Protein AF-0000000080306877 (afdb_homodimer)

Structure (mmCIF, N/CA/C/O backbone):
data_AF-0000000080306877-model_v1
#
loop_
_entity.id
_entity.type
_entity.pdbx_description
1 polymer 'Acyl-CoA thioester hydrolase'
#
loop_
_atom_site.group_PDB
_atom_site.id
_atom_site.type_symbol
_atom_site.label_atom_id
_atom_site.label_alt_id
_atom_site.label_comp_id
_atom_site.label_asym_id
_atom_site.label_entity_id
_atom_site.label_seq_id
_atom_site.pdbx_PDB_ins_code
_atom_site.Cartn_x
_atom_site.Cartn_y
_atom_site.Cartn_z
_atom_site.occupancy
_atom_site.B_iso_or_equiv
_atom_site.auth_seq_id
_atom_site.auth_comp_id
_atom_site.auth_asym_id
_atom_site.auth_atom_id
_atom_site.pdbx_PDB_model_num
ATOM 1 N N . MET A 1 1 ? -14 -35.469 -11.234 1 34.91 1 MET A N 1
ATOM 2 C CA . MET A 1 1 ? -13.531 -34.812 -10.031 1 34.91 1 MET A CA 1
ATOM 3 C C . MET A 1 1 ? -12.086 -34.344 -10.188 1 34.91 1 MET A C 1
ATOM 5 O O . MET A 1 1 ? -11.156 -35.156 -10.148 1 34.91 1 MET A O 1
ATOM 9 N N . SER A 1 2 ? -11.695 -33.562 -11.141 1 42.41 2 SER A N 1
ATOM 10 C CA . SER A 1 2 ? -10.344 -33.281 -11.602 1 42.41 2 SER A CA 1
ATOM 11 C C . SER A 1 2 ? -9.398 -33.031 -10.43 1 42.41 2 SER A C 1
ATOM 13 O O . SER A 1 2 ? -9.609 -32.125 -9.641 1 42.41 2 SER A O 1
ATOM 15 N N . HIS A 1 3 ? -8.891 -33.969 -9.719 1 45.28 3 HIS A N 1
ATOM 16 C CA . HIS A 1 3 ? -7.984 -34.125 -8.586 1 45.28 3 HIS A CA 1
ATOM 17 C C . HIS A 1 3 ? -6.852 -33.094 -8.656 1 45.28 3 HIS A C 1
ATOM 19 O O . HIS A 1 3 ? -5.848 -33.312 -9.336 1 45.28 3 HIS A O 1
ATOM 25 N N . GLU A 1 4 ? -7.18 -31.828 -8.867 1 55.12 4 GLU A N 1
ATOM 26 C CA . GLU A 1 4 ? -6.113 -30.891 -9.219 1 55.12 4 GLU A CA 1
ATOM 27 C C . GLU A 1 4 ? -4.93 -31.031 -8.266 1 55.12 4 GLU A C 1
ATOM 29 O O . GLU A 1 4 ? -5.043 -30.734 -7.078 1 55.12 4 GLU A O 1
ATOM 34 N N . GLY A 1 5 ? -4.27 -32.125 -8.359 1 67.62 5 GLY A N 1
ATOM 35 C CA . GLY A 1 5 ? -3.041 -32.406 -7.633 1 67.62 5 GLY A CA 1
ATOM 36 C C . GLY A 1 5 ? -2.201 -31.156 -7.391 1 67.62 5 GLY A C 1
ATOM 37 O O . GLY A 1 5 ? -2.527 -30.062 -7.883 1 67.62 5 GLY A O 1
ATOM 38 N N . THR A 1 6 ? -1.315 -31.25 -6.312 1 77.38 6 THR A N 1
ATOM 39 C CA . THR A 1 6 ? -0.384 -30.156 -6.02 1 77.38 6 THR A CA 1
ATOM 40 C C . THR A 1 6 ? 0.489 -29.859 -7.234 1 77.38 6 THR A C 1
ATOM 42 O O . THR A 1 6 ? 1.105 -30.766 -7.805 1 77.38 6 THR A O 1
ATOM 45 N N . PRO A 1 7 ? 0.335 -28.766 -7.785 1 88.44 7 PRO A N 1
ATOM 46 C CA . PRO A 1 7 ? 1.189 -28.406 -8.922 1 88.44 7 PRO A CA 1
ATOM 47 C C . PRO A 1 7 ? 2.674 -28.594 -8.625 1 88.44 7 PRO A C 1
ATOM 49 O O . PRO A 1 7 ? 3.086 -28.578 -7.461 1 88.44 7 PRO A O 1
ATOM 52 N N . PRO A 1 8 ? 3.48 -28.922 -9.594 1 93.75 8 PRO A N 1
ATOM 53 C CA . PRO A 1 8 ? 4.914 -29.141 -9.383 1 93.75 8 PRO A CA 1
ATOM 54 C C . PRO A 1 8 ? 5.621 -27.922 -8.812 1 93.75 8 PRO A C 1
ATOM 56 O O . PRO A 1 8 ? 5.223 -26.781 -9.094 1 93.75 8 PRO A O 1
ATOM 59 N N . PRO A 1 9 ? 6.684 -28.156 -8.07 1 96.81 9 PRO A N 1
ATOM 60 C CA . PRO A 1 9 ? 7.41 -27.047 -7.461 1 96.81 9 PRO A CA 1
ATOM 61 C C . PRO A 1 9 ? 8.023 -26.094 -8.492 1 96.81 9 PRO A C 1
ATOM 63 O O . PRO A 1 9 ? 8.352 -26.516 -9.609 1 96.81 9 PRO A O 1
ATOM 66 N N . ARG A 1 10 ? 8.117 -24.859 -8.164 1 97.06 10 ARG A N 1
ATOM 67 C CA . ARG A 1 10 ? 8.703 -23.844 -9.023 1 97.06 10 ARG A CA 1
ATOM 68 C C . ARG A 1 10 ? 9.711 -23 -8.258 1 97.06 10 ARG A C 1
ATOM 70 O O . ARG A 1 10 ? 9.492 -22.672 -7.09 1 97.06 10 ARG A O 1
ATOM 77 N N . SER A 1 11 ? 10.734 -22.594 -8.992 1 97 11 SER A N 1
ATOM 78 C CA . SER A 1 11 ? 11.781 -21.797 -8.352 1 97 11 SER A CA 1
ATOM 79 C C . SER A 1 11 ? 11.406 -20.312 -8.312 1 97 11 SER A C 1
ATOM 81 O O . SER A 1 11 ? 10.609 -19.859 -9.133 1 97 11 SER A O 1
ATOM 83 N N . PRO A 1 12 ? 12.039 -19.562 -7.367 1 97.25 12 PRO A N 1
ATOM 84 C CA . PRO A 1 12 ? 11.82 -18.125 -7.355 1 97.25 12 PRO A CA 1
ATOM 85 C C . PRO A 1 12 ? 12.203 -17.453 -8.68 1 97.25 12 PRO A C 1
ATOM 87 O O . PRO A 1 12 ? 11.562 -16.484 -9.094 1 97.25 12 PRO A O 1
ATOM 90 N N . ARG A 1 13 ? 13.125 -17.984 -9.359 1 96.94 13 ARG A N 1
ATOM 91 C CA . ARG A 1 13 ? 13.594 -17.422 -10.625 1 96.94 13 ARG A CA 1
ATOM 92 C C . ARG A 1 13 ? 12.484 -17.438 -11.672 1 96.94 13 ARG A C 1
ATOM 94 O O . ARG A 1 13 ? 12.383 -16.531 -12.492 1 96.94 13 ARG A O 1
ATOM 101 N N . ALA A 1 14 ? 11.672 -18.422 -11.57 1 96.69 14 ALA A N 1
ATOM 102 C CA . ALA A 1 14 ? 10.609 -18.578 -12.562 1 96.69 14 ALA A CA 1
ATOM 103 C C . ALA A 1 14 ? 9.57 -17.469 -12.438 1 96.69 14 ALA A C 1
ATOM 105 O O . ALA A 1 14 ? 8.852 -17.188 -13.398 1 96.69 14 ALA A O 1
ATOM 106 N N . SER A 1 15 ? 9.469 -16.859 -11.305 1 98.38 15 SER A N 1
ATOM 107 C CA . SER A 1 15 ? 8.453 -15.828 -11.086 1 98.38 15 SER A CA 1
ATOM 108 C C . SER A 1 15 ? 9.031 -14.43 -11.258 1 98.38 15 SER A C 1
ATOM 110 O O . SER A 1 15 ? 8.289 -13.445 -11.289 1 98.38 15 SER A O 1
ATOM 112 N N . TYR A 1 16 ? 10.312 -14.359 -11.406 1 98.56 16 TYR A N 1
ATOM 113 C CA . TYR A 1 16 ? 10.953 -13.047 -11.445 1 98.56 16 TYR A CA 1
ATOM 114 C C . TYR A 1 16 ? 10.32 -12.164 -12.508 1 98.56 16 TYR A C 1
ATOM 116 O O . TYR A 1 16 ? 10.102 -12.602 -13.641 1 98.56 16 TYR A O 1
ATOM 124 N N . THR A 1 17 ? 9.992 -10.93 -12.141 1 98.75 17 THR A N 1
ATOM 125 C CA . THR A 1 17 ? 9.336 -9.953 -13 1 98.75 17 THR A CA 1
ATOM 126 C C . THR A 1 17 ? 9.969 -8.578 -12.836 1 98.75 17 THR A C 1
ATOM 128 O O . THR A 1 17 ? 10.211 -8.125 -11.719 1 98.75 17 THR A O 1
ATOM 131 N N . GLU A 1 18 ? 10.203 -7.895 -13.93 1 98.62 18 GLU A N 1
ATOM 132 C CA . GLU A 1 18 ? 10.727 -6.531 -13.906 1 98.62 18 GLU A CA 1
ATOM 133 C C . GLU A 1 18 ? 9.875 -5.598 -14.758 1 98.62 18 GLU A C 1
ATOM 135 O O . GLU A 1 18 ? 9.461 -5.957 -15.859 1 98.62 18 GLU A O 1
ATOM 140 N N . MET A 1 19 ? 9.539 -4.48 -14.234 1 98.38 19 MET A N 1
ATOM 141 C CA . MET A 1 19 ? 8.805 -3.412 -14.914 1 98.38 19 MET A CA 1
ATOM 142 C C . MET A 1 19 ? 9.555 -2.088 -14.797 1 98.38 19 MET A C 1
ATOM 144 O O . MET A 1 19 ? 10.242 -1.843 -13.812 1 98.38 19 MET A O 1
ATOM 148 N N . THR A 1 20 ? 9.43 -1.309 -15.867 1 98 20 THR A N 1
ATOM 149 C CA . THR A 1 20 ? 10.031 0.021 -15.844 1 98 20 THR A CA 1
ATOM 150 C C . THR A 1 20 ? 8.977 1.093 -16.109 1 98 20 THR A C 1
ATOM 152 O O . THR A 1 20 ? 8.117 0.921 -16.969 1 98 20 THR A O 1
ATOM 155 N N . GLU A 1 21 ? 9.062 2.162 -15.352 1 98.12 21 GLU A N 1
ATOM 156 C CA . GLU A 1 21 ? 8.156 3.299 -15.508 1 98.12 21 GLU A CA 1
ATOM 157 C C . GLU A 1 21 ? 8.93 4.613 -15.586 1 98.12 21 GLU A C 1
ATOM 159 O O . GLU A 1 21 ? 10.023 4.73 -15.023 1 98.12 21 GLU A O 1
ATOM 164 N N . LEU A 1 22 ? 8.367 5.523 -16.312 1 97.75 22 LEU A N 1
ATOM 165 C CA . LEU A 1 22 ? 8.82 6.91 -16.281 1 97.75 22 LEU A CA 1
ATOM 166 C C . LEU A 1 22 ? 7.883 7.773 -15.445 1 97.75 22 LEU A C 1
ATOM 168 O O . LEU A 1 22 ? 6.672 7.785 -15.68 1 97.75 22 LEU A O 1
ATOM 172 N N . VAL A 1 23 ? 8.469 8.43 -14.453 1 98 23 VAL A N 1
ATOM 173 C CA . VAL A 1 23 ? 7.633 9.305 -13.648 1 98 23 VAL A CA 1
ATOM 174 C C . VAL A 1 23 ? 7.227 10.531 -14.461 1 98 23 VAL A C 1
ATOM 176 O O . VAL A 1 23 ? 8.062 11.367 -14.805 1 98 23 VAL A O 1
ATOM 179 N N . LEU A 1 24 ? 6 10.656 -14.781 1 98 24 LEU A N 1
ATOM 180 C CA . LEU A 1 24 ? 5.441 11.781 -15.516 1 98 24 LEU A CA 1
ATOM 181 C C . LEU A 1 24 ? 4.75 12.766 -14.578 1 98 24 LEU A C 1
ATOM 183 O O . LEU A 1 24 ? 4.457 12.422 -13.422 1 98 24 LEU A O 1
ATOM 187 N N . PRO A 1 25 ? 4.469 13.977 -15.016 1 97.62 25 PRO A N 1
ATOM 188 C CA . PRO A 1 25 ? 3.828 14.969 -14.148 1 97.62 25 PRO A CA 1
ATOM 189 C C . PRO A 1 25 ? 2.508 14.477 -13.555 1 97.62 25 PRO A C 1
ATOM 191 O O . PRO A 1 25 ? 2.176 14.797 -12.414 1 97.62 25 PRO A O 1
ATOM 194 N N . GLN A 1 26 ? 1.77 13.625 -14.234 1 96.62 26 GLN A N 1
ATOM 195 C CA . GLN A 1 26 ? 0.483 13.133 -13.758 1 96.62 26 GLN A CA 1
ATOM 196 C C . GLN A 1 26 ? 0.666 12.164 -12.586 1 96.62 26 GLN A C 1
ATOM 198 O O . GLN A 1 26 ? -0.3 11.828 -11.898 1 96.62 26 GLN A O 1
ATOM 203 N N . HIS A 1 27 ? 1.892 11.672 -12.406 1 97.12 27 HIS A N 1
ATOM 204 C CA . HIS A 1 27 ? 2.197 10.734 -11.336 1 97.12 27 HIS A CA 1
ATOM 205 C C . HIS A 1 27 ? 2.641 11.469 -10.078 1 97.12 27 HIS A C 1
ATOM 207 O O . HIS A 1 27 ? 2.982 10.836 -9.07 1 97.12 27 HIS A O 1
ATOM 213 N N . SER A 1 28 ? 2.65 12.805 -10.125 1 95.88 28 SER A N 1
ATOM 214 C CA . SER A 1 28 ? 3.428 13.508 -9.109 1 95.88 28 SER A CA 1
ATOM 215 C C . SER A 1 28 ? 2.57 14.516 -8.359 1 95.88 28 SER A C 1
ATOM 217 O O . SER A 1 28 ? 1.548 14.977 -8.875 1 95.88 28 SER A O 1
ATOM 219 N N . ASN A 1 29 ? 3.018 14.828 -7.141 1 93.56 29 ASN A N 1
ATOM 220 C CA . ASN A 1 29 ? 2.377 15.852 -6.32 1 93.56 29 ASN A CA 1
ATOM 221 C C . ASN A 1 29 ? 2.889 17.25 -6.668 1 93.56 29 ASN A C 1
ATOM 223 O O . ASN A 1 29 ? 3.574 17.422 -7.672 1 93.56 29 ASN A O 1
ATOM 227 N N . ALA A 1 30 ? 2.52 18.203 -5.887 1 91.44 30 ALA A N 1
ATOM 228 C CA . ALA A 1 30 ? 2.762 19.609 -6.207 1 91.44 30 ALA A CA 1
ATOM 229 C C . ALA A 1 30 ? 4.254 19.922 -6.188 1 91.44 30 ALA A C 1
ATOM 231 O O . ALA A 1 30 ? 4.695 20.906 -6.801 1 91.44 30 ALA A O 1
ATOM 232 N N . ILE A 1 31 ? 5.055 19.125 -5.551 1 93.62 31 ILE A N 1
ATOM 233 C CA . ILE A 1 31 ? 6.473 19.438 -5.469 1 93.62 31 ILE A CA 1
ATOM 234 C C . ILE A 1 31 ? 7.266 18.516 -6.391 1 93.62 31 ILE A C 1
ATOM 236 O O . ILE A 1 31 ? 8.492 18.438 -6.301 1 93.62 31 ILE A O 1
ATOM 240 N N . GLY A 1 32 ? 6.578 17.703 -7.156 1 95.5 32 GLY A N 1
ATOM 241 C CA . GLY A 1 32 ? 7.215 16.953 -8.219 1 95.5 32 GLY A CA 1
ATOM 242 C C . GLY A 1 32 ? 7.609 15.539 -7.793 1 95.5 32 GLY A C 1
ATOM 243 O O . GLY A 1 32 ? 8.328 14.852 -8.516 1 95.5 32 GLY A O 1
ATOM 244 N N . SER A 1 33 ? 7.223 15.125 -6.656 1 96 33 SER A N 1
ATOM 245 C CA . SER A 1 33 ? 7.465 13.758 -6.207 1 96 33 SER A CA 1
ATOM 246 C C . SER A 1 33 ? 6.297 12.844 -6.566 1 96 33 SER A C 1
ATOM 248 O O . SER A 1 33 ? 5.137 13.242 -6.465 1 96 33 SER A O 1
ATOM 250 N N . ALA A 1 34 ? 6.617 11.656 -6.973 1 97.62 34 ALA A N 1
ATOM 251 C CA . ALA A 1 34 ? 5.57 10.695 -7.305 1 97.62 34 ALA A CA 1
ATOM 252 C C . ALA A 1 34 ? 4.656 10.445 -6.109 1 97.62 34 ALA A C 1
ATOM 254 O O . ALA A 1 34 ? 5.125 10.328 -4.977 1 97.62 34 ALA A O 1
ATOM 255 N N . PHE A 1 35 ? 3.375 10.344 -6.402 1 97 35 PHE A N 1
ATOM 256 C CA . PHE A 1 35 ? 2.432 9.945 -5.363 1 97 35 PHE A CA 1
ATOM 257 C C . PHE A 1 35 ? 2.729 8.531 -4.879 1 97 35 PHE A C 1
ATOM 259 O O . PHE A 1 35 ? 2.939 7.621 -5.684 1 97 35 PHE A O 1
ATOM 266 N N . GLY A 1 36 ? 2.674 8.344 -3.535 1 97.31 36 GLY A N 1
ATOM 267 C CA . GLY A 1 36 ? 2.857 7.004 -3.01 1 97.31 36 GLY A CA 1
ATOM 268 C C . GLY A 1 36 ? 1.888 5.996 -3.602 1 97.31 36 GLY A C 1
ATOM 269 O O . GLY A 1 36 ? 2.258 4.848 -3.859 1 97.31 36 GLY A O 1
ATOM 270 N N . GLY A 1 37 ? 0.703 6.434 -3.795 1 97.38 37 GLY A N 1
ATOM 271 C CA . GLY A 1 37 ? -0.32 5.566 -4.359 1 97.38 37 GLY A CA 1
ATOM 272 C C . GLY A 1 37 ? -0.003 5.105 -5.77 1 97.38 37 GLY A C 1
ATOM 273 O O . GLY A 1 37 ? -0.3 3.969 -6.141 1 97.38 37 GLY A O 1
ATOM 274 N N . THR A 1 38 ? 0.534 6.016 -6.555 1 97.88 38 THR A N 1
ATOM 275 C CA . THR A 1 38 ? 0.961 5.66 -7.902 1 97.88 38 THR A CA 1
ATOM 276 C C . THR A 1 38 ? 2.016 4.559 -7.863 1 97.88 38 THR A C 1
ATOM 278 O O . THR A 1 38 ? 1.909 3.566 -8.586 1 97.88 38 THR A O 1
ATOM 281 N N . VAL A 1 39 ? 2.977 4.73 -7.023 1 98.31 39 VAL A N 1
ATOM 282 C CA . VAL A 1 39 ? 4.055 3.758 -6.887 1 98.31 39 VAL A CA 1
ATOM 283 C C . VAL A 1 39 ? 3.494 2.426 -6.398 1 98.31 39 VAL A C 1
ATOM 285 O O . VAL A 1 39 ? 3.836 1.367 -6.93 1 98.31 39 VAL A O 1
ATOM 288 N N . LEU A 1 40 ? 2.6 2.469 -5.457 1 97.94 40 LEU A N 1
ATOM 289 C CA . LEU A 1 40 ? 1.978 1.262 -4.922 1 97.94 40 LEU A CA 1
ATOM 290 C C . LEU A 1 40 ? 1.183 0.536 -6.004 1 97.94 40 LEU A C 1
ATOM 292 O O . LEU A 1 40 ? 1.162 -0.696 -6.043 1 97.94 40 LEU A O 1
ATOM 296 N N . ALA A 1 41 ? 0.518 1.283 -6.863 1 98.12 41 ALA A N 1
ATOM 297 C CA . ALA A 1 41 ? -0.219 0.674 -7.965 1 98.12 41 ALA A CA 1
ATOM 298 C C . ALA A 1 41 ? 0.727 -0.04 -8.93 1 98.12 41 ALA A C 1
ATOM 300 O O . ALA A 1 41 ? 0.44 -1.15 -9.383 1 98.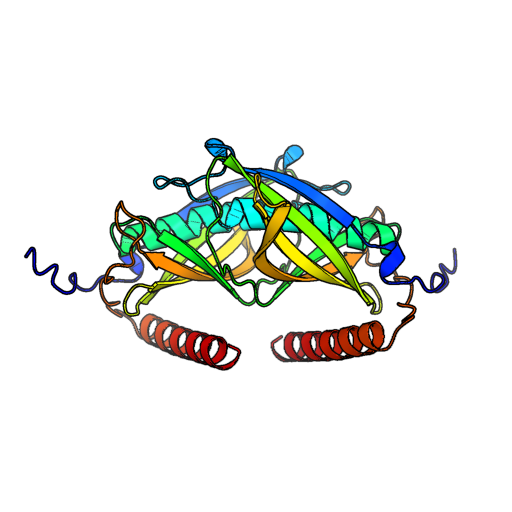12 41 ALA A O 1
ATOM 301 N N . TRP A 1 42 ? 1.843 0.603 -9.242 1 98.5 42 TRP A N 1
ATOM 302 C CA . TRP A 1 42 ? 2.844 -0.05 -10.078 1 98.5 42 TRP A CA 1
ATOM 303 C C . TRP A 1 42 ? 3.357 -1.325 -9.414 1 98.5 42 TRP A C 1
ATOM 305 O O . TRP A 1 42 ? 3.494 -2.361 -10.07 1 98.5 42 TRP A O 1
ATOM 315 N N . MET A 1 43 ? 3.631 -1.216 -8.156 1 98.44 43 MET A N 1
ATOM 316 C CA . MET A 1 43 ? 4.109 -2.371 -7.402 1 98.44 43 MET A CA 1
ATOM 317 C C . MET A 1 43 ? 3.109 -3.521 -7.473 1 98.44 43 MET A C 1
ATOM 319 O O . MET A 1 43 ? 3.498 -4.672 -7.672 1 98.44 43 MET A O 1
ATOM 323 N N . ASP A 1 44 ? 1.87 -3.217 -7.301 1 98.5 44 ASP A N 1
ATOM 324 C CA . ASP A 1 44 ? 0.819 -4.23 -7.309 1 98.5 44 ASP A CA 1
ATOM 325 C C . ASP A 1 44 ? 0.791 -4.984 -8.633 1 98.5 44 ASP A C 1
ATOM 327 O O . ASP A 1 44 ? 0.674 -6.211 -8.656 1 98.5 44 ASP A O 1
ATOM 331 N N . VAL A 1 45 ? 0.844 -4.246 -9.734 1 98.06 45 VAL A N 1
ATOM 332 C CA . VAL A 1 45 ? 0.841 -4.867 -11.055 1 98.06 45 VAL A CA 1
ATOM 333 C C . VAL A 1 45 ? 2.051 -5.789 -11.195 1 98.06 45 VAL A C 1
ATOM 335 O O . VAL A 1 45 ? 1.906 -6.965 -11.547 1 98.06 45 VAL A O 1
ATOM 338 N N . CYS A 1 46 ? 3.195 -5.312 -10.867 1 98.75 46 CYS A N 1
ATOM 339 C CA . CYS A 1 46 ? 4.434 -6.074 -10.992 1 98.75 46 CYS A CA 1
ATOM 340 C C . CYS A 1 46 ? 4.387 -7.328 -10.125 1 98.75 46 CYS A C 1
ATOM 342 O O . CYS A 1 46 ? 4.723 -8.422 -10.594 1 98.75 46 CYS A O 1
ATOM 344 N N . ALA A 1 47 ? 3.977 -7.145 -8.906 1 98.62 47 ALA A N 1
ATOM 345 C CA . ALA A 1 47 ? 3.924 -8.258 -7.957 1 98.62 47 ALA A CA 1
ATOM 346 C C . ALA A 1 47 ? 2.865 -9.273 -8.367 1 98.62 47 ALA A C 1
ATOM 348 O O . ALA A 1 47 ? 3.061 -10.484 -8.203 1 98.62 47 ALA A O 1
ATOM 349 N N . ALA A 1 48 ? 1.729 -8.758 -8.836 1 98.38 48 ALA A N 1
ATOM 350 C CA . ALA A 1 48 ? 0.689 -9.672 -9.305 1 98.38 48 ALA A CA 1
ATOM 351 C C . ALA A 1 48 ? 1.19 -10.531 -10.469 1 98.38 48 ALA A C 1
ATOM 353 O O . ALA A 1 48 ? 0.892 -11.719 -10.539 1 98.38 48 ALA A O 1
ATOM 354 N N . ILE A 1 49 ? 1.922 -9.945 -11.375 1 98.38 49 ILE A N 1
ATOM 355 C CA . ILE A 1 49 ? 2.479 -10.695 -12.5 1 98.38 49 ILE A CA 1
ATOM 356 C C . ILE A 1 49 ? 3.414 -11.781 -11.977 1 98.38 49 ILE A C 1
ATOM 358 O O . ILE A 1 49 ? 3.355 -12.93 -12.438 1 98.38 49 ILE A O 1
ATOM 362 N N . ALA A 1 50 ? 4.273 -11.469 -11.023 1 98.81 50 ALA A N 1
ATOM 363 C CA . ALA A 1 50 ? 5.16 -12.461 -10.43 1 98.81 50 ALA A CA 1
ATOM 364 C C . ALA A 1 50 ? 4.363 -13.602 -9.812 1 98.81 50 ALA A C 1
ATOM 366 O O . ALA A 1 50 ? 4.691 -14.773 -10.016 1 98.81 50 ALA A O 1
ATOM 367 N N . ALA A 1 51 ? 3.354 -13.25 -9.047 1 98.69 51 ALA A N 1
ATOM 368 C CA . ALA A 1 51 ? 2.502 -14.258 -8.422 1 98.69 51 ALA A CA 1
ATOM 369 C C . ALA A 1 51 ? 1.855 -15.156 -9.477 1 98.69 51 ALA A C 1
ATOM 371 O O . ALA A 1 51 ? 1.83 -16.375 -9.32 1 98.69 51 ALA A O 1
ATOM 372 N N . GLN A 1 52 ? 1.408 -14.539 -10.516 1 97.94 52 GLN A N 1
ATOM 373 C CA . GLN A 1 52 ? 0.72 -15.281 -11.57 1 97.94 52 GLN A CA 1
ATOM 374 C C . GLN A 1 52 ? 1.685 -16.203 -12.32 1 97.94 52 GLN A C 1
ATOM 376 O O . GLN A 1 52 ? 1.314 -17.297 -12.727 1 97.94 52 GLN A O 1
ATOM 381 N N . ARG A 1 53 ? 2.881 -15.727 -12.547 1 98 53 ARG A N 1
ATOM 382 C CA . ARG A 1 53 ? 3.9 -16.562 -13.172 1 98 53 ARG A CA 1
ATOM 383 C C . ARG A 1 53 ? 4.145 -17.828 -12.352 1 98 53 ARG A C 1
ATOM 385 O O . ARG A 1 53 ? 4.375 -18.906 -12.906 1 98 53 ARG A O 1
ATOM 392 N N . HIS A 1 54 ? 4.094 -17.703 -11.094 1 98.25 54 HIS A N 1
ATOM 393 C CA . HIS A 1 54 ? 4.328 -18.844 -10.219 1 98.25 54 HIS A CA 1
ATOM 394 C C . HIS A 1 54 ? 3.129 -19.781 -10.211 1 98.25 54 HIS A C 1
ATOM 396 O O . HIS A 1 54 ? 3.291 -21 -10.305 1 98.25 54 HIS A O 1
ATOM 402 N N . CYS A 1 55 ? 1.926 -19.266 -10.117 1 96.69 55 CYS A N 1
ATOM 403 C CA . CYS A 1 55 ? 0.766 -20.094 -9.828 1 96.69 55 CYS A CA 1
ATOM 404 C C . CYS A 1 55 ? 0.024 -20.469 -11.109 1 96.69 55 CYS A C 1
ATOM 406 O O . CYS A 1 55 ? -0.804 -21.375 -11.109 1 96.69 55 CYS A O 1
ATOM 408 N N . GLY A 1 56 ? 0.223 -19.719 -12.18 1 95 56 GLY A N 1
ATOM 409 C CA . GLY A 1 56 ? -0.475 -19.984 -13.43 1 95 56 GLY A CA 1
ATOM 410 C C . GLY A 1 56 ? -1.947 -19.625 -13.375 1 95 56 GLY A C 1
ATOM 411 O O . GLY A 1 56 ? -2.764 -20.219 -14.086 1 95 56 GLY A O 1
ATOM 412 N N . ARG A 1 57 ? -2.32 -18.766 -12.414 1 94.62 57 ARG A N 1
ATOM 413 C CA . ARG A 1 57 ? -3.693 -18.344 -12.172 1 94.62 57 ARG A CA 1
ATOM 414 C C . ARG A 1 57 ? -3.746 -16.859 -11.805 1 94.62 57 ARG A C 1
ATOM 416 O O . ARG A 1 57 ? -2.711 -16.234 -11.562 1 94.62 57 ARG A O 1
ATOM 423 N N . VAL A 1 58 ? -4.973 -16.359 -11.812 1 95.81 58 VAL A N 1
ATOM 424 C CA . VAL A 1 58 ? -5.168 -15 -11.32 1 95.81 58 VAL A CA 1
ATOM 425 C C . VAL A 1 58 ? -4.781 -14.922 -9.844 1 95.81 58 VAL A C 1
ATOM 427 O O . VAL A 1 58 ? -5.062 -15.844 -9.07 1 95.81 58 VAL A O 1
ATOM 430 N N . ALA A 1 59 ? -4.164 -13.852 -9.516 1 97.56 59 ALA A N 1
ATOM 431 C CA . ALA A 1 59 ? -3.764 -13.609 -8.125 1 97.56 59 ALA A CA 1
ATOM 432 C C . ALA A 1 59 ? -4.395 -12.336 -7.586 1 97.56 59 ALA A C 1
ATOM 434 O O . ALA A 1 59 ? -4.344 -11.281 -8.234 1 97.56 59 ALA A O 1
ATOM 435 N N . VAL A 1 60 ? -4.996 -12.367 -6.395 1 97.56 60 VAL A N 1
ATOM 436 C CA . VAL A 1 60 ? -5.641 -11.211 -5.77 1 97.56 60 VAL A CA 1
ATOM 437 C C . VAL A 1 60 ? -4.852 -10.789 -4.535 1 97.56 60 VAL A C 1
ATOM 439 O O . VAL A 1 60 ? -4.375 -11.625 -3.773 1 97.56 60 VAL A O 1
ATOM 442 N N . THR A 1 61 ? -4.691 -9.508 -4.371 1 97.62 61 THR A N 1
ATOM 443 C CA . THR A 1 61 ? -3.932 -8.992 -3.238 1 97.62 61 THR A CA 1
ATOM 444 C C . THR A 1 61 ? -4.66 -9.266 -1.927 1 97.62 61 THR A C 1
ATOM 446 O O . THR A 1 61 ? -5.832 -8.906 -1.775 1 97.62 61 THR A O 1
ATOM 449 N N . ALA A 1 62 ? -3.959 -9.883 -1.006 1 96.81 62 ALA A N 1
ATOM 450 C CA . ALA A 1 62 ? -4.52 -10.148 0.316 1 96.81 62 ALA A CA 1
ATOM 451 C C . ALA A 1 62 ? -3.984 -9.164 1.348 1 96.81 62 ALA A C 1
ATOM 453 O O . ALA A 1 62 ? -4.723 -8.711 2.225 1 96.81 62 ALA A O 1
ATOM 454 N N . ALA A 1 63 ? -2.697 -8.844 1.19 1 95.5 63 ALA A N 1
ATOM 455 C CA . ALA A 1 63 ? -2.092 -7.957 2.182 1 95.5 63 ALA A CA 1
ATOM 456 C C . ALA A 1 63 ? -0.795 -7.348 1.654 1 95.5 63 ALA A C 1
ATOM 458 O O . ALA A 1 63 ? -0.181 -7.883 0.729 1 95.5 63 ALA A O 1
ATOM 459 N N . ILE A 1 64 ? -0.471 -6.258 2.148 1 94.81 64 ILE A N 1
ATOM 460 C CA . ILE A 1 64 ? 0.828 -5.621 1.952 1 94.81 64 ILE A CA 1
ATOM 461 C C . ILE A 1 64 ? 1.439 -5.27 3.307 1 94.81 64 ILE A C 1
ATOM 463 O O . ILE A 1 64 ? 0.785 -4.652 4.148 1 94.81 64 ILE A O 1
ATOM 467 N N . ASP A 1 65 ? 2.672 -5.656 3.449 1 86.12 65 ASP A N 1
ATOM 468 C CA . ASP A 1 65 ? 3.338 -5.422 4.727 1 86.12 65 ASP A CA 1
ATOM 469 C C . ASP A 1 65 ? 4.598 -4.574 4.543 1 86.12 65 ASP A C 1
ATOM 471 O O . ASP A 1 65 ? 5.316 -4.727 3.557 1 86.12 65 ASP A O 1
ATOM 475 N N . ASN A 1 66 ? 4.723 -3.68 5.57 1 83.38 66 ASN A N 1
ATOM 476 C CA . ASN A 1 66 ? 6.02 -3.043 5.781 1 83.38 66 ASN A CA 1
ATOM 477 C C . ASN A 1 66 ? 6.457 -2.242 4.555 1 83.38 66 ASN A C 1
ATOM 479 O O . ASN A 1 66 ? 7.57 -2.418 4.062 1 83.38 66 ASN A O 1
ATOM 483 N N . VAL A 1 67 ? 5.566 -1.465 4.062 1 93.81 67 VAL A N 1
ATOM 484 C CA . VAL A 1 67 ? 5.965 -0.583 2.971 1 93.81 67 VAL A CA 1
ATOM 485 C C . VAL A 1 67 ? 6.609 0.681 3.535 1 93.81 67 VAL A C 1
ATOM 487 O O . VAL A 1 67 ? 6 1.391 4.336 1 93.81 67 VAL A O 1
ATOM 490 N N . LYS A 1 68 ? 7.852 0.981 3.086 1 94.31 68 LYS A N 1
ATOM 491 C CA . LYS A 1 68 ? 8.57 2.195 3.455 1 94.31 68 LYS A CA 1
ATOM 492 C C . LYS A 1 68 ? 9.047 2.951 2.219 1 94.31 68 LYS A C 1
ATOM 494 O O . LYS A 1 68 ? 9.664 2.365 1.325 1 94.31 68 LYS A O 1
ATOM 499 N N . PHE A 1 69 ? 8.695 4.086 2.205 1 96.62 69 PHE A N 1
ATOM 500 C CA . PHE A 1 69 ? 9.234 4.969 1.177 1 96.62 69 PHE A CA 1
ATOM 501 C C . PHE A 1 69 ? 10.523 5.629 1.652 1 96.62 69 PHE A C 1
ATOM 503 O O . PHE A 1 69 ? 10.484 6.637 2.359 1 96.62 69 PHE A O 1
ATOM 510 N N . LEU A 1 70 ? 11.648 5.156 1.179 1 95.31 70 LEU A N 1
ATOM 511 C CA . LEU A 1 70 ? 12.961 5.504 1.701 1 95.31 70 LEU A CA 1
ATOM 512 C C . LEU A 1 70 ? 13.5 6.762 1.025 1 95.31 70 LEU A C 1
ATOM 514 O O . LEU A 1 70 ? 14.312 7.484 1.607 1 95.31 70 LEU A O 1
ATOM 518 N N . ALA A 1 71 ? 13.133 6.988 -0.181 1 94.81 71 ALA A N 1
ATOM 519 C CA . ALA A 1 71 ? 13.57 8.133 -0.969 1 94.81 71 ALA A CA 1
ATOM 520 C C . ALA A 1 71 ? 12.5 8.547 -1.976 1 94.81 71 ALA A C 1
ATOM 522 O O . ALA A 1 71 ? 11.766 7.703 -2.488 1 94.81 71 ALA A O 1
ATOM 523 N N . PRO A 1 72 ? 12.43 9.828 -2.252 1 95.12 72 PRO A N 1
ATOM 524 C CA . PRO A 1 72 ? 11.445 10.289 -3.236 1 95.12 72 PRO A CA 1
ATOM 525 C C . PRO A 1 72 ? 11.82 9.906 -4.668 1 95.12 72 PRO A C 1
ATOM 527 O O . PRO A 1 72 ? 12.984 9.633 -4.949 1 95.12 72 PRO A O 1
ATOM 530 N N . MET A 1 73 ? 10.82 9.719 -5.473 1 97.44 73 MET A N 1
ATOM 531 C CA . MET A 1 73 ? 10.945 9.586 -6.922 1 97.44 73 MET A CA 1
ATOM 532 C C . MET A 1 73 ? 10.367 10.805 -7.633 1 97.44 73 MET A C 1
ATOM 534 O O . MET A 1 73 ? 9.211 11.172 -7.398 1 97.44 73 MET A O 1
ATOM 538 N N . ARG A 1 74 ? 11.109 11.461 -8.57 1 96.81 74 ARG A N 1
ATOM 539 C CA . ARG A 1 74 ? 10.734 12.758 -9.133 1 96.81 74 ARG A CA 1
ATOM 540 C C . ARG A 1 74 ? 10.375 12.625 -10.609 1 96.81 74 ARG A C 1
ATOM 542 O O . ARG A 1 74 ? 10.789 11.68 -11.273 1 96.81 74 ARG A O 1
ATOM 549 N N . VAL A 1 75 ? 9.648 13.633 -11.047 1 97.56 75 VAL A N 1
ATOM 550 C CA . VAL A 1 75 ? 9.312 13.688 -12.469 1 97.56 75 VAL A CA 1
ATOM 551 C C . VAL A 1 75 ? 10.586 13.594 -13.305 1 97.56 75 VAL A C 1
ATOM 553 O O . VAL A 1 75 ? 11.562 14.305 -13.047 1 97.56 75 VAL A O 1
ATOM 556 N N . GLY A 1 76 ? 10.555 12.633 -14.258 1 96.56 76 GLY A N 1
ATOM 557 C CA . GLY A 1 76 ? 11.711 12.43 -15.117 1 96.56 76 GLY A CA 1
ATOM 558 C C . GLY A 1 76 ? 12.555 11.234 -14.711 1 96.56 76 GLY A C 1
ATOM 559 O O . GLY A 1 76 ? 13.383 10.758 -15.492 1 96.56 76 GLY A O 1
ATOM 560 N N . ASP A 1 77 ? 12.305 10.766 -13.477 1 97 77 ASP A N 1
ATOM 561 C CA . ASP A 1 77 ? 13.047 9.594 -13.031 1 97 77 ASP A CA 1
ATOM 562 C C . ASP A 1 77 ? 12.602 8.344 -13.773 1 97 77 ASP A C 1
ATOM 564 O O . ASP A 1 77 ? 11.406 8.164 -14.039 1 97 77 ASP A O 1
ATOM 568 N N . VAL A 1 78 ? 13.531 7.512 -14.094 1 97.69 78 VAL A N 1
ATOM 569 C CA . VAL A 1 78 ? 13.242 6.145 -14.523 1 97.69 78 VAL A CA 1
ATOM 570 C C . VAL A 1 78 ? 13.203 5.223 -13.305 1 97.69 78 VAL A C 1
ATOM 572 O O . VAL A 1 78 ? 14.188 5.109 -12.57 1 97.69 78 VAL A O 1
ATOM 575 N N . VAL A 1 79 ? 12.07 4.582 -13.133 1 98.06 79 VAL A N 1
ATOM 576 C CA . VAL A 1 79 ? 11.836 3.727 -11.969 1 98.06 79 VAL A CA 1
ATOM 577 C C . VAL A 1 79 ? 11.789 2.264 -12.406 1 98.06 79 VAL A C 1
ATOM 579 O O . VAL A 1 79 ? 11.078 1.914 -13.352 1 98.06 79 VAL A O 1
ATOM 582 N N . VAL A 1 80 ? 12.57 1.426 -11.734 1 98.38 80 VAL A N 1
ATOM 583 C CA . VAL A 1 80 ? 12.602 -0.003 -12.023 1 98.38 80 VAL A CA 1
ATOM 584 C C . VAL A 1 80 ? 12.016 -0.784 -10.852 1 98.38 80 VAL A C 1
ATOM 586 O O . VAL A 1 80 ? 12.469 -0.639 -9.711 1 98.38 80 VAL A O 1
ATOM 589 N N . LEU A 1 81 ? 11 -1.554 -11.141 1 98.69 81 LEU A N 1
ATOM 590 C CA . LEU A 1 81 ? 10.398 -2.453 -10.164 1 98.69 81 LEU A CA 1
ATOM 591 C C . LEU A 1 81 ? 10.82 -3.896 -10.422 1 98.69 81 LEU A C 1
ATOM 593 O O . LEU A 1 81 ? 10.867 -4.336 -11.57 1 98.69 81 LEU A O 1
ATOM 597 N N . ALA A 1 82 ? 11.172 -4.594 -9.398 1 98.69 82 ALA A N 1
ATOM 598 C CA . ALA A 1 82 ? 11.516 -6.012 -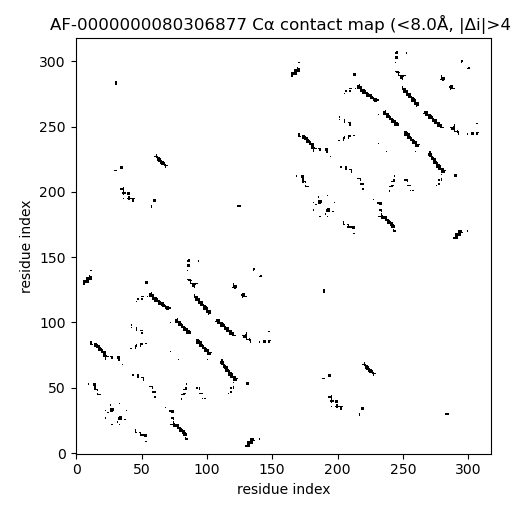9.492 1 98.69 82 ALA A CA 1
ATOM 599 C C . ALA A 1 82 ? 10.828 -6.82 -8.398 1 98.69 82 ALA A C 1
ATOM 601 O O . ALA A 1 82 ? 10.844 -6.434 -7.227 1 98.69 82 ALA A O 1
ATOM 602 N N . ALA A 1 83 ? 10.234 -7.906 -8.82 1 98.75 83 ALA A N 1
ATOM 603 C CA . ALA A 1 83 ? 9.484 -8.734 -7.879 1 98.75 83 ALA A CA 1
ATOM 604 C C . ALA A 1 83 ? 9.781 -10.211 -8.086 1 98.75 83 ALA A C 1
ATOM 606 O O . ALA A 1 83 ? 10.141 -10.633 -9.188 1 98.75 83 ALA A O 1
ATOM 607 N N . ARG A 1 84 ? 9.625 -10.992 -7.055 1 98.44 84 ARG A N 1
ATOM 608 C CA . ARG A 1 84 ? 9.727 -12.445 -7.113 1 98.44 84 ARG A CA 1
ATOM 609 C C . ARG A 1 84 ? 8.992 -13.094 -5.949 1 98.44 84 ARG A C 1
ATOM 611 O O . ARG A 1 84 ? 8.859 -12.5 -4.879 1 98.44 84 ARG A O 1
ATOM 618 N N . VAL A 1 85 ? 8.633 -14.328 -6.137 1 98.62 85 VAL A N 1
ATOM 619 C CA . VAL A 1 85 ? 7.988 -15.086 -5.074 1 98.62 85 VAL A CA 1
ATOM 620 C C . VAL A 1 85 ? 9.031 -15.562 -4.066 1 98.62 85 VAL A C 1
ATOM 622 O O . VAL A 1 85 ? 10.062 -16.125 -4.449 1 98.62 85 VAL A O 1
ATOM 625 N N . ASN A 1 86 ? 8.727 -15.328 -2.807 1 96.81 86 ASN A N 1
ATOM 626 C CA . ASN A 1 86 ? 9.617 -15.703 -1.716 1 96.81 86 ASN A CA 1
ATOM 627 C C . ASN A 1 86 ? 9.125 -16.953 -0.989 1 96.81 86 ASN A C 1
ATOM 629 O O . ASN A 1 86 ? 9.914 -17.641 -0.339 1 96.81 86 ASN A O 1
ATOM 633 N N . ALA A 1 87 ? 7.922 -17.156 -1.044 1 98.06 87 ALA A N 1
ATOM 634 C CA . ALA A 1 87 ? 7.32 -18.281 -0.349 1 98.06 87 ALA A CA 1
ATOM 635 C C . ALA A 1 87 ? 5.969 -18.656 -0.954 1 98.06 87 ALA A C 1
ATOM 637 O O . ALA A 1 87 ? 5.281 -17.797 -1.511 1 98.06 87 ALA A O 1
ATOM 638 N N . ALA A 1 88 ?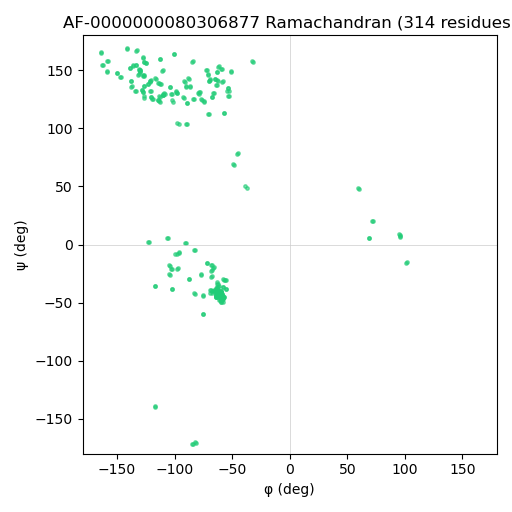 5.699 -19.875 -0.873 1 98.19 88 ALA A N 1
ATOM 639 C CA . ALA A 1 88 ? 4.402 -20.406 -1.281 1 98.19 88 ALA A CA 1
ATOM 640 C C . ALA A 1 88 ? 3.768 -21.219 -0.158 1 98.19 88 ALA A C 1
ATOM 642 O O . ALA A 1 88 ? 4.453 -21.984 0.527 1 98.19 88 ALA A O 1
ATOM 643 N N . PHE A 1 89 ? 2.543 -21 0.019 1 96.88 89 PHE A N 1
ATOM 644 C CA . PHE A 1 89 ? 1.782 -21.734 1.034 1 96.88 89 PHE A CA 1
ATOM 645 C C . PHE A 1 89 ? 0.69 -22.578 0.393 1 96.88 89 PHE A C 1
ATOM 647 O O . PHE A 1 89 ? 0.933 -23.266 -0.604 1 96.88 89 PHE A O 1
ATOM 654 N N . SER A 1 90 ? -0.506 -22.656 0.948 1 95.81 90 SER A N 1
ATOM 655 C CA . SER A 1 90 ? -1.525 -23.516 0.356 1 95.81 90 SER A CA 1
ATOM 656 C C . SER A 1 90 ? -2.115 -22.891 -0.903 1 95.81 90 SER A C 1
ATOM 658 O O . SER A 1 90 ? -2.008 -23.453 -1.993 1 95.81 90 SER A O 1
ATOM 660 N N . SER A 1 91 ? -2.697 -21.719 -0.712 1 97.44 91 SER A N 1
ATOM 661 C CA . SER A 1 91 ? -3.318 -21.047 -1.849 1 97.44 91 SER A CA 1
ATOM 662 C C . SER A 1 91 ? -2.725 -19.656 -2.064 1 97.44 91 SER A C 1
ATOM 664 O O . SER A 1 91 ? -3.162 -18.922 -2.951 1 97.44 91 SER A O 1
ATOM 666 N N . SER A 1 92 ? -1.76 -19.344 -1.23 1 98 92 SER A N 1
ATOM 667 C CA . SER A 1 92 ? -1.229 -17.984 -1.265 1 98 92 SER A CA 1
ATOM 668 C C . SER A 1 92 ? 0.288 -17.984 -1.425 1 98 92 SER A C 1
ATOM 670 O O . SER A 1 92 ? 0.944 -19 -1.153 1 98 92 SER A O 1
ATOM 672 N N . VAL A 1 93 ? 0.783 -16.922 -1.903 1 98.38 93 VAL A N 1
ATOM 673 C CA . VAL A 1 93 ? 2.223 -16.719 -2.049 1 98.38 93 VAL A CA 1
ATOM 674 C C . VAL A 1 93 ? 2.627 -15.375 -1.47 1 98.38 93 VAL A C 1
ATOM 676 O O . VAL A 1 93 ? 1.831 -14.43 -1.461 1 98.38 93 VAL A O 1
ATOM 679 N N . GLU A 1 94 ? 3.85 -15.273 -0.974 1 98.31 94 GLU A N 1
ATOM 680 C CA . GLU A 1 94 ? 4.465 -13.984 -0.669 1 98.31 94 GLU A CA 1
ATOM 681 C C . GLU A 1 94 ? 5.406 -13.547 -1.788 1 98.31 94 GLU A C 1
ATOM 683 O O . GLU A 1 94 ? 6.242 -14.328 -2.248 1 98.31 94 GLU A O 1
ATOM 688 N N . VAL A 1 95 ? 5.242 -12.328 -2.18 1 98.44 95 VAL A N 1
ATOM 689 C CA . VAL A 1 95 ? 6.078 -11.719 -3.211 1 98.44 95 VAL A CA 1
ATOM 690 C C . VAL A 1 95 ? 6.902 -10.586 -2.607 1 98.44 95 VAL A C 1
ATOM 692 O O . VAL A 1 95 ? 6.355 -9.703 -1.944 1 98.44 95 VAL A O 1
ATOM 695 N N . GLU A 1 96 ? 8.195 -10.68 -2.768 1 97.94 96 GLU A N 1
ATOM 696 C CA . GLU A 1 96 ? 9.07 -9.555 -2.447 1 97.94 96 GLU A CA 1
ATOM 697 C C . GLU A 1 96 ? 9.203 -8.609 -3.635 1 97.94 96 GLU A C 1
ATOM 699 O O . GLU A 1 96 ? 9.375 -9.047 -4.773 1 97.94 96 GLU A O 1
ATOM 704 N N . ILE A 1 97 ? 9.117 -7.316 -3.371 1 97.81 97 ILE A N 1
ATOM 705 C CA . ILE A 1 97 ? 9.219 -6.34 -4.453 1 97.81 97 ILE A CA 1
ATOM 706 C C . ILE A 1 97 ? 10.086 -5.168 -4.012 1 97.81 97 ILE A C 1
ATOM 708 O O . ILE A 1 97 ? 10.016 -4.73 -2.859 1 97.81 97 ILE A O 1
ATOM 712 N N . GLU A 1 98 ? 10.883 -4.715 -4.934 1 97.88 98 GLU A N 1
ATOM 713 C CA . GLU A 1 98 ? 11.719 -3.531 -4.75 1 97.88 98 GLU A CA 1
ATOM 714 C C . GLU A 1 98 ? 11.5 -2.52 -5.871 1 97.88 98 GLU A C 1
ATOM 716 O O . GLU A 1 98 ? 11.25 -2.902 -7.02 1 97.88 98 GLU A O 1
ATOM 721 N N . VAL A 1 99 ? 11.57 -1.293 -5.512 1 98.62 99 VAL A N 1
ATOM 722 C CA . VAL A 1 99 ? 11.492 -0.186 -6.457 1 98.62 99 VAL A CA 1
ATOM 723 C C . VAL A 1 99 ? 12.766 0.652 -6.383 1 98.62 99 VAL A C 1
ATOM 725 O O . VAL A 1 99 ? 13.156 1.101 -5.301 1 98.62 99 VAL A O 1
ATOM 728 N N . GLN A 1 100 ? 13.352 0.842 -7.512 1 98.5 100 GLN A N 1
ATOM 729 C CA . GLN A 1 100 ? 14.602 1.599 -7.578 1 98.5 100 GLN A CA 1
ATOM 730 C C . GLN A 1 100 ? 14.531 2.686 -8.641 1 98.5 100 GLN A C 1
ATOM 732 O O . GLN A 1 100 ? 13.852 2.521 -9.664 1 98.5 100 GLN A O 1
ATOM 737 N N . VAL A 1 101 ? 15.234 3.715 -8.398 1 98.06 101 VAL A N 1
ATOM 738 C CA . VAL A 1 101 ? 15.445 4.738 -9.414 1 98.06 101 VAL A CA 1
ATOM 739 C C . VAL A 1 101 ? 16.781 4.516 -10.102 1 98.06 101 VAL A C 1
ATOM 741 O O . VAL A 1 101 ? 17.812 4.309 -9.438 1 98.06 101 VAL A O 1
ATOM 744 N N . GLU A 1 102 ? 16.656 4.531 -11.398 1 95.56 102 GLU A N 1
ATOM 745 C CA . GLU A 1 102 ? 17.859 4.363 -12.211 1 95.56 102 GLU A CA 1
ATOM 746 C C . GLU A 1 102 ? 18.469 5.711 -12.578 1 95.56 102 GLU A C 1
ATOM 748 O O . GLU A 1 102 ? 17.781 6.582 -13.117 1 95.56 102 GLU A O 1
ATOM 753 N N . ASP A 1 103 ? 19.797 5.863 -12.266 1 89.69 103 ASP A N 1
ATOM 754 C CA . ASP A 1 103 ? 20.516 7.059 -12.695 1 89.69 103 ASP A CA 1
ATOM 755 C C . ASP A 1 103 ? 20.812 7.012 -14.188 1 89.69 103 ASP A C 1
ATOM 757 O O . ASP A 1 103 ? 21.453 6.07 -14.672 1 89.69 103 ASP A O 1
ATOM 761 N N . ARG A 1 104 ? 20.359 7.988 -14.82 1 83.94 104 ARG A N 1
ATOM 762 C CA . ARG A 1 104 ? 20.484 7.996 -16.281 1 83.94 104 ARG A CA 1
ATOM 763 C C . ARG A 1 104 ? 21.953 8.008 -16.688 1 83.94 104 ARG A C 1
ATOM 765 O O . ARG A 1 104 ? 22.328 7.359 -17.672 1 83.94 104 ARG A O 1
ATOM 772 N N . ALA A 1 105 ? 22.719 8.672 -15.969 1 85.31 105 ALA A N 1
ATOM 773 C CA . ALA A 1 105 ? 24.125 8.852 -16.359 1 85.31 105 ALA A CA 1
ATOM 774 C C . ALA A 1 105 ? 24.969 7.66 -15.938 1 85.31 105 ALA A C 1
ATOM 776 O O . ALA A 1 105 ? 25.797 7.184 -16.703 1 85.31 105 ALA A O 1
ATOM 777 N N . THR A 1 106 ? 24.812 7.102 -14.781 1 88.62 106 THR A N 1
ATOM 778 C CA . THR A 1 106 ? 25.703 6.09 -14.227 1 88.62 106 THR A CA 1
ATOM 779 C C . THR A 1 106 ? 25.062 4.703 -14.305 1 88.62 106 THR A C 1
ATOM 781 O O . THR A 1 106 ? 25.75 3.691 -14.148 1 88.62 106 THR A O 1
ATOM 784 N N . MET A 1 107 ? 23.797 4.645 -14.492 1 88 107 MET A N 1
ATOM 785 C CA . MET A 1 107 ? 23.016 3.416 -14.531 1 88 107 MET A CA 1
ATOM 786 C C . MET A 1 107 ? 22.953 2.762 -13.148 1 88 107 MET A C 1
ATOM 788 O O . MET A 1 107 ? 22.469 1.643 -13.016 1 88 107 MET A O 1
ATOM 792 N N . HIS A 1 108 ? 23.516 3.504 -12.234 1 91.31 108 HIS A N 1
ATOM 793 C CA . HIS A 1 108 ? 23.359 3.027 -10.859 1 91.31 108 HIS A CA 1
ATOM 794 C C . HIS A 1 108 ? 21.922 3.191 -10.375 1 91.31 108 HIS A C 1
ATOM 796 O O . HIS A 1 108 ? 21.234 4.117 -10.797 1 91.31 108 HIS A O 1
ATOM 802 N N . ARG A 1 109 ? 21.5 2.201 -9.508 1 94.88 109 ARG A N 1
ATOM 803 C CA . ARG A 1 109 ? 20.125 2.217 -9.016 1 94.88 109 ARG A CA 1
ATOM 804 C C . ARG A 1 109 ? 20.094 2.477 -7.512 1 94.88 109 ARG A C 1
ATOM 806 O O . ARG A 1 109 ? 20.922 1.96 -6.766 1 94.88 109 ARG A O 1
ATOM 813 N N . ARG A 1 110 ? 19.156 3.287 -7.145 1 95.94 110 ARG A N 1
ATOM 814 C CA . ARG A 1 110 ? 18.938 3.602 -5.738 1 95.94 110 ARG A CA 1
ATOM 815 C C . ARG A 1 110 ? 17.609 3.053 -5.254 1 95.94 110 ARG A C 1
ATOM 817 O O . ARG A 1 110 ? 16.562 3.305 -5.871 1 95.94 110 ARG A O 1
ATOM 824 N N . LEU A 1 111 ? 17.719 2.293 -4.148 1 97.25 111 LEU A N 1
ATOM 825 C CA . LEU A 1 111 ? 16.5 1.726 -3.574 1 97.25 111 LEU A CA 1
ATOM 826 C C . LEU A 1 111 ? 15.594 2.822 -3.037 1 97.25 111 LEU A C 1
ATOM 828 O O . LEU A 1 111 ? 16.047 3.697 -2.289 1 97.25 111 LEU A O 1
ATOM 832 N N . CYS A 1 112 ? 14.32 2.756 -3.432 1 97.88 112 CYS A N 1
ATOM 833 C CA . CYS A 1 112 ? 13.367 3.773 -3.004 1 97.88 112 CYS A CA 1
ATOM 834 C C . CYS A 1 112 ? 12.258 3.16 -2.156 1 97.88 112 CYS A C 1
ATOM 836 O O . CYS A 1 112 ? 11.711 3.818 -1.272 1 97.88 112 CYS A O 1
ATOM 838 N N . VAL A 1 113 ? 11.844 1.934 -2.494 1 97.38 113 VAL A N 1
ATOM 839 C CA . VAL A 1 113 ? 10.797 1.256 -1.744 1 97.38 113 VAL A CA 1
ATOM 840 C C . VAL A 1 113 ? 11.055 -0.249 -1.731 1 97.38 113 VAL A C 1
ATOM 842 O O . VAL A 1 113 ? 11.508 -0.815 -2.73 1 97.38 113 VAL A O 1
ATOM 845 N N . ASP A 1 114 ? 10.758 -0.891 -0.699 1 94.06 114 ASP A N 1
ATOM 846 C CA . ASP A 1 114 ? 10.688 -2.348 -0.644 1 94.06 114 ASP A CA 1
ATOM 847 C C . ASP A 1 114 ? 9.484 -2.807 0.173 1 94.06 114 ASP A C 1
ATOM 849 O O . ASP A 1 114 ? 9.023 -2.094 1.069 1 94.06 114 ASP A O 1
ATOM 853 N N . ALA A 1 115 ? 9.023 -3.904 -0.147 1 95.88 115 ALA A N 1
ATOM 854 C CA . ALA A 1 115 ? 7.824 -4.406 0.529 1 95.88 115 ALA A CA 1
ATOM 855 C C . ALA A 1 115 ? 7.648 -5.902 0.293 1 95.88 115 ALA A C 1
ATOM 857 O O . ALA A 1 115 ? 8.344 -6.492 -0.541 1 95.88 115 ALA A O 1
ATOM 858 N N . PHE A 1 116 ? 6.789 -6.512 1.103 1 96.31 116 PHE A N 1
ATOM 859 C CA . PHE A 1 116 ? 6.301 -7.879 0.929 1 96.31 116 PHE A CA 1
ATOM 860 C C . PHE A 1 116 ? 4.789 -7.891 0.742 1 96.31 116 PHE A C 1
ATOM 862 O O . PHE A 1 116 ? 4.055 -7.316 1.547 1 96.31 116 PHE A O 1
ATOM 869 N N . MET A 1 117 ? 4.391 -8.484 -0.329 1 97.44 117 MET A N 1
ATOM 870 C CA . MET A 1 117 ? 2.967 -8.57 -0.637 1 97.44 117 MET A CA 1
ATOM 871 C C . MET A 1 117 ? 2.498 -10.023 -0.641 1 97.44 117 MET A C 1
ATOM 873 O O . MET A 1 117 ? 3.219 -10.914 -1.103 1 97.44 117 MET A O 1
ATOM 877 N N . THR A 1 118 ? 1.331 -10.242 -0.162 1 97.62 118 THR A N 1
ATOM 878 C CA . THR A 1 118 ? 0.719 -11.57 -0.172 1 97.62 118 THR A CA 1
ATOM 879 C C . THR A 1 118 ? -0.423 -11.633 -1.182 1 97.62 118 THR A C 1
ATOM 881 O O . THR A 1 118 ? -1.303 -10.766 -1.186 1 97.62 118 THR A O 1
ATOM 884 N N . PHE A 1 119 ? -0.396 -12.586 -1.977 1 98.25 119 PHE A N 1
ATOM 885 C CA . PHE A 1 119 ? -1.44 -12.797 -2.971 1 98.25 119 PHE A CA 1
ATOM 886 C C . PHE A 1 119 ? -2.104 -14.156 -2.773 1 98.25 119 PHE A C 1
ATOM 888 O O . PHE A 1 119 ? -1.428 -15.148 -2.488 1 98.25 119 PHE A O 1
ATOM 895 N N . VAL A 1 120 ? -3.414 -14.18 -2.977 1 98.31 120 VAL A N 1
ATOM 896 C CA . VAL A 1 120 ? -4.156 -15.438 -3.047 1 98.31 120 VAL A CA 1
ATOM 897 C C . VAL A 1 120 ? -4.473 -15.766 -4.504 1 98.31 120 VAL A C 1
ATOM 899 O O . VAL A 1 120 ? -4.977 -14.922 -5.246 1 98.31 120 VAL A O 1
ATOM 902 N N . CYS A 1 121 ? -4.148 -17 -4.898 1 97.94 121 CYS A N 1
ATOM 903 C CA . CYS A 1 121 ? -4.43 -17.438 -6.258 1 97.94 121 CYS A CA 1
ATOM 904 C C . CYS A 1 121 ? -5.809 -18.078 -6.355 1 97.94 121 CYS A C 1
ATOM 906 O O . CYS A 1 121 ? -6.184 -18.891 -5.504 1 97.94 121 CYS A O 1
ATOM 908 N N . VAL A 1 122 ? -6.5 -17.672 -7.426 1 97.31 122 VAL A N 1
ATOM 909 C CA . VAL A 1 122 ? -7.898 -18.078 -7.484 1 97.31 122 VAL A CA 1
ATOM 910 C C . VAL A 1 122 ? -8.219 -18.625 -8.875 1 97.31 122 VAL A C 1
ATOM 912 O O . VAL A 1 122 ? -7.512 -18.328 -9.844 1 97.31 122 VAL A O 1
ATOM 915 N N . ASP A 1 123 ? -9.219 -19.469 -8.93 1 95.25 123 ASP A N 1
ATOM 916 C CA . ASP A 1 123 ? -9.703 -19.938 -10.227 1 95.25 123 ASP A CA 1
ATOM 917 C C . ASP A 1 123 ? -10.664 -18.922 -10.852 1 95.25 123 ASP A C 1
ATOM 919 O O . ASP A 1 123 ? -10.773 -17.797 -10.383 1 95.25 123 ASP A O 1
ATOM 923 N N . GLU A 1 124 ? -11.312 -19.328 -11.906 1 92.31 124 GLU A N 1
ATOM 924 C CA . GLU A 1 124 ? -12.141 -18.406 -12.68 1 92.31 124 GLU A CA 1
ATOM 925 C C . GLU A 1 124 ? -13.367 -17.969 -11.891 1 92.31 124 GLU A C 1
ATOM 927 O O . GLU A 1 124 ? -14.008 -16.969 -12.227 1 92.31 124 GLU A O 1
ATOM 932 N N . THR A 1 125 ? -13.719 -18.688 -10.836 1 91.38 125 THR A N 1
ATOM 933 C CA . THR A 1 125 ? -14.891 -18.359 -10.031 1 91.38 125 THR A CA 1
ATOM 934 C C . THR A 1 125 ? -14.5 -17.531 -8.812 1 91.38 125 THR A C 1
ATOM 936 O O . THR A 1 125 ? -15.359 -17.109 -8.039 1 91.38 125 THR A O 1
ATOM 939 N N . GLY A 1 126 ? -13.219 -17.391 -8.625 1 93.12 126 GLY A N 1
ATOM 940 C CA . GLY A 1 126 ? -12.75 -16.609 -7.488 1 93.12 126 GLY A CA 1
ATOM 941 C C . GLY A 1 126 ? -12.422 -17.469 -6.277 1 93.12 126 GLY A C 1
ATOM 942 O O . GLY A 1 126 ? -12.141 -16.938 -5.199 1 93.12 126 GLY A O 1
ATOM 943 N N . LYS A 1 127 ? -12.445 -18.734 -6.512 1 95.5 127 LYS A N 1
ATOM 944 C CA . LYS A 1 127 ? -12.133 -19.656 -5.41 1 95.5 127 LYS A CA 1
ATOM 945 C C . LYS A 1 127 ? -10.633 -19.906 -5.32 1 95.5 127 LYS A C 1
ATOM 947 O O . LYS A 1 127 ? -9.969 -20.109 -6.34 1 95.5 127 LYS A O 1
ATOM 952 N N . ALA A 1 128 ? -10.18 -20 -4.113 1 97.12 128 ALA A N 1
ATOM 953 C CA . ALA A 1 128 ? -8.75 -20.234 -3.877 1 97.12 128 ALA A CA 1
ATOM 954 C C . ALA A 1 128 ? -8.32 -21.594 -4.402 1 97.12 128 ALA A C 1
ATOM 956 O O . ALA A 1 128 ? -9.047 -22.578 -4.266 1 97.12 128 ALA A O 1
ATOM 957 N N . VAL A 1 129 ? -7.156 -21.656 -4.949 1 96.75 129 VAL A N 1
ATOM 958 C CA . VAL A 1 129 ? -6.613 -22.906 -5.48 1 96.75 129 VAL A CA 1
ATOM 959 C C . VAL A 1 129 ? -5.234 -23.156 -4.883 1 96.75 129 VAL A C 1
ATOM 961 O O . VAL A 1 129 ? -4.555 -22.234 -4.441 1 96.75 129 VAL A O 1
ATOM 964 N N . LYS A 1 130 ? -4.773 -24.406 -4.934 1 97.25 130 LYS A N 1
ATOM 965 C CA . LYS A 1 130 ? -3.436 -24.75 -4.465 1 97.25 130 LYS A CA 1
ATOM 966 C C . LYS A 1 130 ? -2.363 -24.172 -5.375 1 97.25 130 LYS A C 1
ATOM 968 O O . LYS A 1 130 ? -2.521 -24.141 -6.598 1 97.25 130 LYS A O 1
ATOM 973 N N . VAL A 1 131 ? -1.285 -23.719 -4.746 1 97.75 131 VAL A N 1
ATOM 974 C CA . VAL A 1 131 ? -0.206 -23.141 -5.535 1 97.75 131 VAL A CA 1
ATOM 975 C C . VAL A 1 131 ? 1.007 -24.062 -5.523 1 97.75 131 VAL A C 1
ATOM 977 O O . VAL A 1 131 ? 1.187 -24.844 -4.59 1 97.75 131 VAL A O 1
ATOM 980 N N . PRO A 1 132 ? 1.819 -24.062 -6.59 1 97.75 132 PRO A N 1
ATOM 981 C CA . PRO A 1 132 ? 3.061 -24.844 -6.582 1 97.75 132 PRO A CA 1
ATOM 982 C C . PRO A 1 132 ? 3.947 -24.531 -5.379 1 97.75 132 PRO A C 1
ATOM 984 O O . PRO A 1 132 ? 4.129 -23.359 -5.035 1 97.75 132 PRO A O 1
ATOM 987 N N . PRO A 1 133 ? 4.457 -25.578 -4.746 1 97.56 133 PRO A N 1
ATOM 988 C CA . PRO A 1 133 ? 5.445 -25.281 -3.707 1 97.56 133 PRO A CA 1
ATOM 989 C C . PRO A 1 133 ? 6.688 -24.578 -4.254 1 97.56 133 PRO A C 1
ATOM 991 O O . PRO A 1 133 ? 6.992 -24.703 -5.441 1 97.56 133 PRO A O 1
ATOM 994 N N . LEU A 1 134 ? 7.316 -23.828 -3.395 1 97.75 134 LEU A N 1
ATOM 995 C CA . LEU A 1 134 ? 8.539 -23.141 -3.807 1 97.75 134 LEU A CA 1
ATOM 996 C C . LEU A 1 134 ? 9.727 -24.094 -3.771 1 97.75 134 LEU A C 1
ATOM 998 O O . LEU A 1 134 ? 9.938 -24.797 -2.783 1 97.75 134 LEU A O 1
ATOM 1002 N N . LEU A 1 135 ? 10.453 -24.109 -4.828 1 97.75 135 LEU A N 1
ATOM 1003 C CA . LEU A 1 135 ? 11.711 -24.859 -4.898 1 97.75 135 LEU A CA 1
ATOM 1004 C C . LEU A 1 135 ? 12.898 -23.938 -4.633 1 97.75 135 LEU A C 1
ATOM 1006 O O . LEU A 1 135 ? 13.328 -23.203 -5.52 1 97.75 135 LEU A O 1
ATOM 1010 N N . CYS A 1 136 ? 13.461 -24.062 -3.404 1 97.12 136 CYS A N 1
ATOM 1011 C CA . CYS A 1 136 ? 14.617 -23.234 -3.057 1 97.12 136 CYS A CA 1
ATOM 1012 C C . CYS A 1 136 ? 15.883 -23.781 -3.711 1 97.12 136 CYS A C 1
ATOM 1014 O O . CYS A 1 136 ? 16.234 -24.953 -3.537 1 97.12 136 CYS A O 1
ATOM 1016 N N . GLU A 1 137 ? 16.531 -22.922 -4.438 1 97.12 137 GLU A N 1
ATOM 1017 C CA . GLU A 1 137 ? 17.703 -23.344 -5.168 1 97.12 137 GLU A CA 1
ATOM 1018 C C . GLU A 1 137 ? 18.984 -22.891 -4.469 1 97.12 137 GLU A C 1
ATOM 1020 O O . GLU A 1 137 ? 20.062 -23.438 -4.711 1 97.12 137 GLU A O 1
ATOM 1025 N N . THR A 1 138 ? 18.922 -21.891 -3.623 1 97.06 138 THR A N 1
ATOM 1026 C CA . THR A 1 138 ? 20.078 -21.328 -2.949 1 97.06 138 THR A CA 1
ATOM 1027 C C . THR A 1 138 ? 19.812 -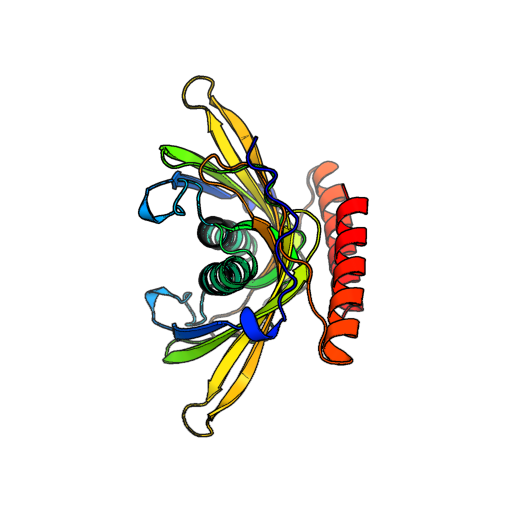21.141 -1.46 1 97.06 138 THR A C 1
ATOM 1029 O O . THR A 1 138 ? 18.656 -21.234 -1.019 1 97.06 138 THR A O 1
ATOM 1032 N N . ALA A 1 139 ? 20.844 -20.906 -0.763 1 97.19 139 ALA A N 1
ATOM 1033 C CA . ALA A 1 139 ? 20.719 -20.609 0.662 1 97.19 139 ALA A CA 1
ATOM 1034 C C . ALA A 1 139 ? 19.906 -19.344 0.885 1 97.19 139 ALA A C 1
ATOM 1036 O O . ALA A 1 139 ? 19.172 -19.219 1.867 1 97.19 139 ALA A O 1
ATOM 1037 N N . ASP A 1 140 ? 20.109 -18.484 -0.003 1 96.69 140 ASP A N 1
ATOM 1038 C CA . ASP A 1 140 ? 19.359 -17.219 0.082 1 96.69 140 ASP A CA 1
ATOM 1039 C C . ASP A 1 140 ? 17.859 -17.469 -0.09 1 96.69 140 ASP A C 1
ATOM 1041 O O . ASP A 1 140 ? 17.047 -16.844 0.591 1 96.69 140 ASP A O 1
ATOM 1045 N N . ASP A 1 141 ? 17.5 -18.344 -0.978 1 96.75 141 ASP A N 1
ATOM 1046 C CA . ASP A 1 141 ? 16.109 -18.719 -1.146 1 96.75 141 ASP A CA 1
ATOM 1047 C C . ASP A 1 141 ? 15.516 -19.25 0.162 1 96.75 141 ASP A C 1
ATOM 1049 O O . ASP A 1 141 ? 14.414 -18.859 0.554 1 96.75 141 ASP A O 1
ATOM 1053 N N . GLU A 1 142 ? 16.281 -20.078 0.751 1 97.25 142 GLU A N 1
ATOM 1054 C CA . GLU A 1 142 ? 15.812 -20.703 1.991 1 97.25 142 GLU A CA 1
ATOM 1055 C C . GLU A 1 142 ? 15.625 -19.656 3.09 1 97.25 142 GLU A C 1
ATOM 1057 O O . GLU A 1 142 ? 14.641 -19.703 3.832 1 97.25 142 GLU A O 1
ATOM 1062 N N . ARG A 1 143 ? 16.547 -18.812 3.168 1 97.44 143 ARG A N 1
ATOM 1063 C CA . ARG A 1 143 ? 16.453 -17.75 4.16 1 97.44 143 ARG A CA 1
ATOM 1064 C C . ARG A 1 143 ? 15.211 -16.891 3.943 1 97.44 143 ARG A C 1
ATOM 1066 O O . ARG A 1 143 ? 14.469 -16.625 4.887 1 97.44 143 ARG A O 1
ATOM 1073 N N . ARG A 1 144 ? 15.016 -16.5 2.73 1 96.5 144 ARG A N 1
ATOM 1074 C CA . ARG A 1 144 ? 13.867 -15.664 2.391 1 96.5 144 ARG A CA 1
ATOM 1075 C C . ARG A 1 144 ? 12.562 -16.391 2.693 1 96.5 144 ARG A C 1
ATOM 1077 O O . ARG A 1 144 ? 11.617 -15.781 3.199 1 96.5 144 ARG A O 1
ATOM 1084 N N . ALA A 1 145 ? 12.547 -17.641 2.391 1 97 145 ALA A N 1
ATOM 1085 C CA . ALA A 1 145 ? 11.352 -18.438 2.645 1 97 145 ALA A CA 1
ATOM 1086 C C . ALA A 1 145 ? 11.055 -18.531 4.137 1 97 145 ALA A C 1
ATOM 1088 O O . ALA A 1 145 ? 9.891 -18.422 4.551 1 97 145 ALA A O 1
ATOM 1089 N N . LYS A 1 146 ? 12.047 -18.703 4.906 1 96.75 146 LYS A N 1
ATOM 1090 C CA . LYS A 1 146 ? 11.883 -18.766 6.355 1 96.75 146 LYS A CA 1
ATOM 1091 C C . LYS A 1 146 ? 11.359 -17.453 6.914 1 96.75 146 LYS A C 1
ATOM 1093 O O . LYS A 1 146 ? 10.461 -17.438 7.766 1 96.75 146 LYS A O 1
ATOM 1098 N N . GLU A 1 147 ? 11.93 -16.391 6.457 1 95.88 147 GLU A N 1
ATOM 1099 C CA . GLU A 1 147 ? 11.492 -15.07 6.902 1 95.88 147 GLU A CA 1
ATOM 1100 C C . GLU A 1 147 ? 10.039 -14.812 6.516 1 95.88 147 GLU A C 1
ATOM 1102 O O . GLU A 1 147 ? 9.281 -14.211 7.281 1 95.88 147 GLU A O 1
ATOM 1107 N N . ALA A 1 148 ? 9.703 -15.234 5.328 1 96.19 148 ALA A N 1
ATOM 1108 C CA . ALA A 1 148 ? 8.328 -15.094 4.863 1 96.19 148 ALA A CA 1
ATOM 1109 C C . ALA A 1 148 ? 7.363 -15.852 5.77 1 96.19 148 ALA A C 1
ATOM 1111 O O . ALA A 1 148 ? 6.277 -15.359 6.082 1 96.19 148 ALA A O 1
ATOM 1112 N N . ALA A 1 149 ? 7.738 -17.047 6.137 1 95.25 149 ALA A N 1
ATOM 1113 C CA . ALA A 1 149 ? 6.906 -17.844 7.035 1 95.25 149 ALA A CA 1
ATOM 1114 C C . ALA A 1 149 ? 6.707 -17.125 8.375 1 95.25 149 ALA A C 1
ATOM 1116 O O . ALA A 1 149 ? 5.617 -17.172 8.945 1 95.25 149 ALA A O 1
ATOM 1117 N N . ALA A 1 150 ? 7.758 -16.516 8.836 1 94.19 150 ALA A N 1
ATOM 1118 C CA . ALA A 1 150 ? 7.672 -15.781 10.086 1 94.19 150 ALA A CA 1
ATOM 1119 C C . ALA A 1 150 ? 6.707 -14.602 9.969 1 94.19 150 ALA A C 1
ATOM 1121 O O . ALA A 1 150 ? 5.918 -14.344 10.875 1 94.19 150 ALA A O 1
ATOM 1122 N N . ARG A 1 151 ? 6.844 -13.875 8.859 1 91.69 151 ARG A N 1
ATOM 1123 C CA . ARG A 1 151 ? 5.938 -12.758 8.625 1 91.69 151 ARG A CA 1
ATOM 1124 C C . ARG A 1 151 ? 4.488 -13.234 8.578 1 91.69 151 ARG A C 1
ATOM 1126 O O . ARG A 1 151 ? 3.6 -12.578 9.133 1 91.69 151 ARG A O 1
ATOM 1133 N N . ARG A 1 152 ? 4.258 -14.289 7.922 1 92.25 152 ARG A N 1
ATOM 1134 C CA . ARG A 1 152 ? 2.914 -14.859 7.848 1 92.25 152 ARG A CA 1
ATOM 1135 C C . ARG A 1 152 ? 2.381 -15.18 9.242 1 92.25 152 ARG A C 1
ATOM 1137 O O . ARG A 1 152 ? 1.224 -14.883 9.547 1 92.25 152 ARG A O 1
ATOM 1144 N N . ALA A 1 153 ? 3.193 -15.781 10.008 1 91.69 153 ALA A N 1
ATOM 1145 C CA . ALA A 1 153 ? 2.783 -16.156 11.359 1 91.69 153 ALA A CA 1
ATOM 1146 C C . ALA A 1 153 ? 2.389 -14.922 12.172 1 91.69 153 ALA A C 1
ATOM 1148 O O . ALA A 1 153 ? 1.413 -14.953 12.93 1 91.69 153 ALA A O 1
ATOM 1149 N N . ARG A 1 154 ? 3.119 -13.891 12.031 1 86.88 154 ARG A N 1
ATOM 1150 C CA . ARG A 1 154 ? 2.814 -12.648 12.734 1 86.88 154 ARG A CA 1
ATOM 1151 C C . ARG A 1 154 ? 1.475 -12.078 12.281 1 86.88 154 ARG A C 1
ATOM 1153 O O . ARG A 1 154 ? 0.673 -11.625 13.102 1 86.88 154 ARG A O 1
ATOM 1160 N N . ARG A 1 155 ? 1.197 -12.18 11.031 1 84.75 155 ARG A N 1
ATOM 1161 C CA . ARG A 1 155 ? -0.05 -11.664 10.484 1 84.75 155 ARG A CA 1
ATOM 1162 C C . ARG A 1 155 ? -1.247 -12.461 10.992 1 84.75 155 ARG A C 1
ATOM 1164 O O . ARG A 1 155 ? -2.287 -11.883 11.32 1 84.75 155 ARG A O 1
ATOM 1171 N N . LEU A 1 156 ? -1.05 -13.742 11.016 1 84.06 156 LEU A N 1
ATOM 1172 C CA . LEU A 1 156 ? -2.131 -14.617 11.453 1 84.06 156 LEU A CA 1
ATOM 1173 C C . LEU A 1 156 ? -2.422 -14.422 12.938 1 84.06 156 LEU A C 1
ATOM 1175 O O . LEU A 1 156 ? -3.561 -14.586 13.375 1 84.06 156 LEU A O 1
ATOM 1179 N N . ALA A 1 157 ? -1.478 -14.023 13.703 1 83.19 157 ALA A N 1
ATOM 1180 C CA . ALA A 1 157 ? -1.633 -13.812 15.141 1 83.19 157 ALA A CA 1
ATOM 1181 C C . ALA A 1 157 ? -2.355 -12.5 15.422 1 83.19 157 ALA A C 1
ATOM 1183 O O . ALA A 1 157 ? -2.969 -12.336 16.484 1 83.19 157 ALA A O 1
ATOM 1184 N N . GLU A 1 158 ? -2.283 -11.539 14.531 1 72.31 158 GLU A N 1
ATOM 1185 C CA . GLU A 1 158 ? -2.912 -10.234 14.703 1 72.31 158 GLU A CA 1
ATOM 1186 C C . GLU A 1 158 ? -4.383 -10.273 14.305 1 72.31 158 GLU A C 1
ATOM 1188 O O . GLU A 1 158 ? -5.117 -9.305 14.531 1 72.31 158 GLU A O 1
ATOM 1193 N N . ARG A 1 159 ? -4.91 -11.406 13.773 1 64.56 159 ARG A N 1
ATOM 1194 C CA . ARG A 1 159 ? -6.312 -11.578 13.398 1 64.56 159 ARG A CA 1
ATOM 1195 C C . ARG A 1 159 ? -7.16 -11.953 14.609 1 64.56 159 ARG A C 1
ATOM 1197 O O . ARG A 1 159 ? -6.707 -12.695 15.484 1 64.56 159 ARG A O 1
ATOM 1204 N N . MET B 1 1 ? 13.984 35.812 10.414 1 34.81 1 MET B N 1
ATOM 1205 C CA . MET B 1 1 ? 14.078 34.375 10.719 1 34.81 1 MET B CA 1
ATOM 1206 C C . MET B 1 1 ? 12.703 33.812 11.047 1 34.81 1 MET B C 1
ATOM 1208 O O . MET B 1 1 ? 12.141 34.094 12.102 1 34.81 1 MET B O 1
ATOM 1212 N N . SER B 1 2 ? 11.719 33.781 10.219 1 42.12 2 SER B N 1
ATOM 1213 C CA . SER B 1 2 ? 10.297 33.562 10.492 1 42.12 2 SER B CA 1
ATOM 1214 C C . SER B 1 2 ? 10.078 32.406 11.438 1 42.12 2 SER B C 1
ATOM 1216 O O . SER B 1 2 ? 10.469 31.266 11.133 1 42.12 2 SER B O 1
ATOM 1218 N N . HIS B 1 3 ? 10.25 32.5 12.711 1 45 3 HIS B N 1
ATOM 1219 C CA . HIS B 1 3 ? 10.156 31.609 13.875 1 45 3 HIS B CA 1
ATOM 1220 C C . HIS B 1 3 ? 8.984 30.656 13.75 1 45 3 HIS B C 1
ATOM 1222 O O . HIS B 1 3 ? 7.848 31.016 14.078 1 45 3 HIS B O 1
ATOM 1228 N N . GLU B 1 4 ? 8.852 29.969 12.617 1 54.88 4 GLU B N 1
ATOM 1229 C CA . GLU B 1 4 ? 7.586 29.281 12.367 1 54.88 4 GLU B CA 1
ATOM 1230 C C . GLU B 1 4 ? 7.168 28.453 13.578 1 54.88 4 GLU B C 1
ATOM 1232 O O . GLU B 1 4 ? 7.836 27.469 13.922 1 54.88 4 GLU B O 1
ATOM 1237 N N . GLY B 1 5 ? 6.82 29.094 14.609 1 67.56 5 GLY B N 1
ATOM 1238 C CA . GLY B 1 5 ? 6.281 28.516 15.828 1 67.56 5 GLY B CA 1
ATOM 1239 C C . GLY B 1 5 ? 5.445 27.266 15.562 1 67.56 5 GLY B C 1
ATOM 1240 O O . GLY B 1 5 ? 5.219 26.906 14.414 1 67.56 5 GLY B O 1
ATOM 1241 N N . THR B 1 6 ? 5.309 26.406 16.656 1 77.38 6 THR B N 1
ATOM 1242 C CA . THR B 1 6 ? 4.457 25.219 16.578 1 77.38 6 THR B CA 1
ATOM 1243 C C . THR B 1 6 ? 3.029 25.609 16.203 1 77.38 6 THR B C 1
ATOM 1245 O O . THR B 1 6 ? 2.432 26.484 16.828 1 77.38 6 THR B O 1
ATOM 1248 N N . PRO B 1 7 ? 2.615 25.234 15.094 1 88.5 7 PRO B N 1
ATOM 1249 C CA . PRO B 1 7 ? 1.234 25.547 14.711 1 88.5 7 PRO B CA 1
ATOM 1250 C C . PRO B 1 7 ? 0.222 25.141 15.781 1 88.5 7 PRO B C 1
ATOM 1252 O O . PRO B 1 7 ? 0.499 24.266 16.609 1 88.5 7 PRO B O 1
ATOM 1255 N N . PRO B 1 8 ? -0.883 25.828 15.922 1 93.69 8 PRO B N 1
ATOM 1256 C CA . PRO B 1 8 ? -1.894 25.516 16.938 1 93.69 8 PRO B CA 1
ATOM 1257 C C . PRO B 1 8 ? -2.451 24.094 16.781 1 93.69 8 PRO B C 1
ATOM 1259 O O . PRO B 1 8 ? -2.545 23.578 15.672 1 93.69 8 PRO B O 1
ATOM 1262 N N . PRO B 1 9 ? -2.869 23.516 17.891 1 96.75 9 PRO B N 1
ATOM 1263 C CA . PRO B 1 9 ? -3.402 22.156 17.859 1 96.75 9 PRO B CA 1
ATOM 1264 C C . PRO B 1 9 ? -4.672 22.047 17.016 1 96.75 9 PRO B C 1
ATOM 1266 O O . PRO B 1 9 ? -5.426 23.016 16.891 1 96.75 9 PRO B O 1
ATOM 1269 N N . ARG B 1 10 ? -4.859 20.922 16.406 1 97 10 ARG B N 1
ATOM 1270 C CA . ARG B 1 10 ? -6.035 20.656 15.594 1 97 10 ARG B CA 1
ATOM 1271 C C . ARG B 1 10 ? -6.656 19.312 15.961 1 97 10 ARG B C 1
ATOM 1273 O O . ARG B 1 10 ? -5.941 18.344 16.25 1 97 10 ARG B O 1
ATOM 1280 N N . SER B 1 11 ? -7.973 19.266 15.844 1 96.88 11 SER B N 1
ATOM 1281 C CA . SER B 1 11 ? -8.68 18.047 16.203 1 96.88 11 SER B CA 1
ATOM 1282 C C . SER B 1 11 ? -8.695 17.062 15.039 1 96.88 11 SER B C 1
ATOM 1284 O O . SER B 1 11 ? -8.578 17.453 13.875 1 96.88 11 SER B O 1
ATOM 1286 N N . PRO B 1 12 ? -8.875 15.75 15.367 1 97.12 12 PRO B N 1
ATOM 1287 C CA . PRO B 1 12 ? -9.031 14.766 14.297 1 97.12 12 PRO B CA 1
ATOM 1288 C C . PRO B 1 12 ? -10.195 15.086 13.359 1 97.12 12 PRO B C 1
ATOM 1290 O O . PRO B 1 12 ? -10.109 14.82 12.156 1 97.12 12 PRO B O 1
ATOM 1293 N N . ARG B 1 13 ? -11.195 15.703 13.836 1 96.88 13 ARG B N 1
ATOM 1294 C CA . ARG B 1 13 ? -12.375 16.047 13.047 1 96.88 13 ARG B CA 1
ATOM 1295 C C . ARG B 1 13 ? -12.016 17 11.922 1 96.88 13 ARG B C 1
ATOM 1297 O O . ARG B 1 13 ? -12.586 16.938 10.828 1 96.88 13 ARG B O 1
ATOM 1304 N N . ALA B 1 14 ? -11.078 17.828 12.195 1 96.62 14 ALA B N 1
ATOM 1305 C CA . ALA B 1 14 ? -10.695 18.844 11.219 1 96.62 14 ALA B CA 1
ATOM 1306 C C . ALA B 1 14 ? -10.039 18.219 9.992 1 96.62 14 ALA B C 1
ATOM 1308 O O . ALA B 1 14 ? -10.031 18.812 8.914 1 96.62 14 ALA B O 1
ATOM 1309 N N . SER B 1 15 ? -9.508 17.031 10.117 1 98.25 15 SER B N 1
ATOM 1310 C CA . SER B 1 15 ? -8.797 16.391 9.016 1 98.25 15 SER B CA 1
ATOM 1311 C C . SER B 1 15 ? -9.695 15.383 8.297 1 98.25 15 SER B C 1
ATOM 1313 O O . SER B 1 15 ? -9.32 14.859 7.238 1 98.25 15 SER B O 1
ATOM 1315 N N . TYR B 1 16 ? -10.828 15.141 8.859 1 98.5 16 TYR B N 1
ATOM 1316 C CA . TYR B 1 16 ? -11.68 14.094 8.297 1 98.5 16 TYR B CA 1
ATOM 1317 C C . TYR B 1 16 ? -11.914 14.32 6.812 1 98.5 16 TYR B C 1
ATOM 1319 O O . TYR B 1 16 ? -12.234 15.438 6.395 1 98.5 16 TYR B O 1
ATOM 1327 N N . THR B 1 17 ? -11.758 13.297 6 1 98.69 17 THR B N 1
ATOM 1328 C CA . THR B 1 17 ? -11.898 13.328 4.551 1 98.69 17 THR B CA 1
ATOM 1329 C C . THR B 1 17 ? -12.648 12.102 4.051 1 98.69 17 THR B C 1
ATOM 1331 O O . THR B 1 17 ? -12.367 10.977 4.469 1 98.69 17 THR B O 1
ATOM 1334 N N . GLU B 1 18 ? -13.578 12.297 3.146 1 98.56 18 GLU B N 1
ATOM 1335 C CA . GLU B 1 18 ? -14.305 11.195 2.525 1 98.56 18 GLU B CA 1
ATOM 1336 C C . GLU B 1 18 ? -14.266 11.305 1.003 1 98.56 18 GLU B C 1
ATOM 1338 O O . GLU B 1 18 ? -14.422 12.391 0.446 1 98.56 18 GLU B O 1
ATOM 1343 N N . MET B 1 19 ? -13.977 10.234 0.36 1 98.38 19 MET B N 1
ATOM 1344 C CA . MET B 1 19 ? -13.984 10.102 -1.094 1 98.38 19 MET B CA 1
ATOM 1345 C C . MET B 1 19 ? -14.836 8.914 -1.523 1 98.38 19 MET B C 1
ATOM 1347 O O . MET B 1 19 ? -14.938 7.922 -0.8 1 98.38 19 MET B O 1
ATOM 1351 N N . THR B 1 20 ? -15.477 9.109 -2.672 1 97.94 20 THR B N 1
ATOM 1352 C CA . THR B 1 20 ? -16.266 8.008 -3.232 1 97.94 20 THR B CA 1
ATOM 1353 C C . THR B 1 20 ? -15.789 7.676 -4.645 1 97.94 20 THR B C 1
ATOM 1355 O O . THR B 1 20 ? -15.5 8.578 -5.438 1 97.94 20 THR B O 1
ATOM 13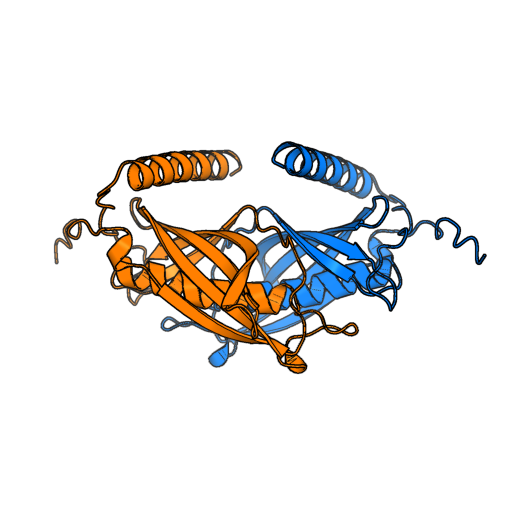58 N N . GLU B 1 21 ? -15.703 6.391 -4.918 1 98.12 21 GLU B N 1
ATOM 1359 C CA . GLU B 1 21 ? -15.312 5.898 -6.234 1 98.12 21 GLU B CA 1
ATOM 1360 C C . GLU B 1 21 ? -16.281 4.844 -6.742 1 98.12 21 GLU B C 1
ATOM 1362 O O . GLU B 1 21 ? -16.922 4.141 -5.949 1 98.12 21 GLU B O 1
ATOM 1367 N N . LEU B 1 22 ? -16.438 4.812 -8.031 1 97.75 22 LEU B N 1
ATOM 1368 C CA . LEU B 1 22 ? -17.109 3.715 -8.711 1 97.75 22 LEU B CA 1
ATOM 1369 C C . LEU B 1 22 ? -16.109 2.758 -9.344 1 97.75 22 LEU B C 1
ATOM 1371 O O . LEU B 1 22 ? -15.242 3.18 -10.109 1 97.75 22 LEU B O 1
ATOM 1375 N N . VAL B 1 23 ? -16.203 1.496 -8.945 1 98 23 VAL B N 1
ATOM 1376 C CA . VAL B 1 23 ? -15.297 0.527 -9.555 1 98 23 VAL B CA 1
ATOM 1377 C C . VAL B 1 23 ? -15.68 0.302 -11.016 1 98 23 VAL B C 1
ATOM 1379 O O . VAL B 1 23 ? -16.734 -0.267 -11.305 1 98 23 VAL B O 1
ATOM 1382 N N . LEU B 1 24 ? -14.875 0.712 -11.906 1 98.06 24 LEU B N 1
ATOM 1383 C CA . LEU B 1 24 ? -15.07 0.535 -13.344 1 98.06 24 LEU B CA 1
ATOM 1384 C C . LEU B 1 24 ? -14.227 -0.624 -13.867 1 98.06 24 LEU B C 1
ATOM 1386 O O . LEU B 1 24 ? -13.305 -1.083 -13.188 1 98.06 24 LEU B O 1
ATOM 1390 N N . PRO B 1 25 ? -14.508 -1.125 -15.047 1 97.69 25 PRO B N 1
ATOM 1391 C CA . PRO B 1 25 ? -13.758 -2.258 -15.594 1 97.69 25 PRO B CA 1
ATOM 1392 C C . PRO B 1 25 ? -12.258 -1.996 -15.648 1 97.69 25 PRO B C 1
ATOM 1394 O O . PRO B 1 25 ? -11.453 -2.912 -15.438 1 97.69 25 PRO B O 1
ATOM 1397 N N . GLN B 1 26 ? -11.812 -0.775 -15.828 1 96.62 26 GLN B N 1
ATOM 1398 C CA . GLN B 1 26 ? -10.391 -0.451 -15.93 1 96.62 26 GLN B CA 1
ATOM 1399 C C . GLN B 1 26 ? -9.703 -0.589 -14.57 1 96.62 26 GLN B C 1
ATOM 1401 O O . GLN B 1 26 ? -8.477 -0.587 -14.492 1 96.62 26 GLN B O 1
ATOM 1406 N N . HIS B 1 27 ? -10.5 -0.634 -13.508 1 97.19 27 HIS B N 1
ATOM 1407 C CA . HIS B 1 27 ? -9.969 -0.759 -12.156 1 97.19 27 HIS B CA 1
ATOM 1408 C C . HIS B 1 27 ? -9.828 -2.223 -11.75 1 97.19 27 HIS B C 1
ATOM 1410 O O . HIS B 1 27 ? -9.422 -2.523 -10.625 1 97.19 27 HIS B O 1
ATOM 1416 N N . SER B 1 28 ? -10.172 -3.141 -12.664 1 95.94 28 SER B N 1
ATOM 1417 C CA . SER B 1 28 ? -10.43 -4.496 -12.188 1 95.94 28 SER B CA 1
ATOM 1418 C C . SER B 1 28 ? -9.562 -5.516 -12.922 1 95.94 28 SER B C 1
ATOM 1420 O O . SER B 1 28 ? -9.109 -5.258 -14.039 1 95.94 28 SER B O 1
ATOM 1422 N N . ASN B 1 29 ? -9.352 -6.648 -12.25 1 93.75 29 ASN B N 1
ATOM 1423 C CA . ASN B 1 29 ? -8.633 -7.77 -12.844 1 93.75 29 ASN B CA 1
ATOM 1424 C C . ASN B 1 29 ? -9.555 -8.641 -13.688 1 93.75 29 ASN B C 1
ATOM 1426 O O . ASN B 1 29 ? -10.688 -8.266 -13.977 1 93.75 29 ASN B O 1
ATOM 1430 N N . ALA B 1 30 ? -9.055 -9.758 -14.125 1 91.56 30 ALA B N 1
ATOM 1431 C CA . ALA B 1 30 ? -9.742 -10.594 -15.102 1 91.56 30 ALA B CA 1
ATOM 1432 C C . ALA B 1 30 ? -11.031 -11.18 -14.523 1 91.56 30 ALA B C 1
ATOM 1434 O 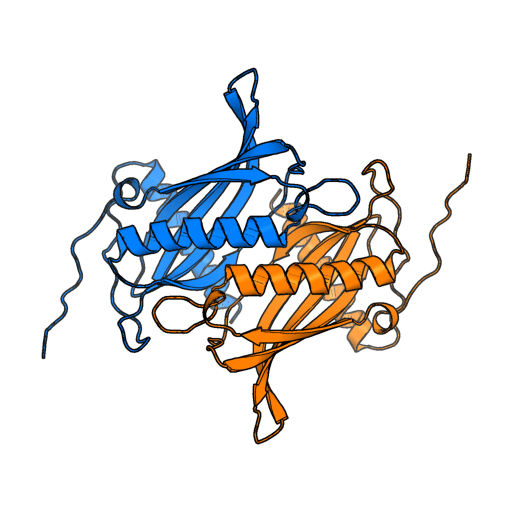O . ALA B 1 30 ? -11.938 -11.555 -15.266 1 91.56 30 ALA B O 1
ATOM 1435 N N . ILE B 1 31 ? -11.164 -11.219 -13.219 1 93.62 31 ILE B N 1
ATOM 1436 C CA . ILE B 1 31 ? -12.359 -11.828 -12.648 1 93.62 31 ILE B CA 1
ATOM 1437 C C . ILE B 1 31 ? -13.281 -10.742 -12.102 1 93.62 31 ILE B C 1
ATOM 1439 O O . ILE B 1 31 ? -14.227 -11.039 -11.359 1 93.62 31 ILE B O 1
ATOM 1443 N N . GLY B 1 32 ? -12.938 -9.5 -12.32 1 95.5 32 GLY B N 1
ATOM 1444 C CA . GLY B 1 32 ? -13.852 -8.406 -12.031 1 95.5 32 GLY B CA 1
ATOM 1445 C C . GLY B 1 32 ? -13.625 -7.785 -10.664 1 95.5 32 GLY B C 1
ATOM 1446 O O . GLY B 1 32 ? -14.438 -6.973 -10.211 1 95.5 32 GLY B O 1
ATOM 1447 N N . SER B 1 33 ? -12.625 -8.172 -9.984 1 96.06 33 SER B N 1
ATOM 1448 C CA . SER B 1 33 ? -12.273 -7.555 -8.711 1 96.06 33 SER B CA 1
ATOM 1449 C C . SER B 1 33 ? -11.297 -6.402 -8.898 1 96.06 33 SER B C 1
ATOM 1451 O O . SER B 1 33 ? -10.383 -6.488 -9.719 1 96.06 33 SER B O 1
ATOM 1453 N N . ALA B 1 34 ? -11.5 -5.363 -8.164 1 97.69 34 ALA B N 1
ATOM 1454 C CA . ALA B 1 34 ? -10.594 -4.219 -8.25 1 97.69 34 ALA B CA 1
ATOM 1455 C C . ALA B 1 34 ? -9.164 -4.633 -7.93 1 97.69 34 ALA B C 1
ATOM 1457 O O . ALA B 1 34 ? -8.922 -5.414 -7.004 1 97.69 34 ALA B O 1
ATOM 1458 N N . PHE B 1 35 ? -8.234 -4.066 -8.688 1 97.12 35 PHE B N 1
ATOM 1459 C CA . PHE B 1 35 ? -6.82 -4.266 -8.375 1 97.12 35 PHE B CA 1
ATOM 1460 C C . PHE B 1 35 ? -6.484 -3.662 -7.016 1 97.12 35 PHE B C 1
ATOM 1462 O O . PHE B 1 35 ? -6.871 -2.531 -6.719 1 97.12 35 PHE B O 1
ATOM 1469 N N . GLY B 1 36 ? -5.688 -4.422 -6.219 1 97.44 36 GLY B N 1
ATOM 1470 C CA . GLY B 1 36 ? -5.25 -3.863 -4.949 1 97.44 36 GLY B CA 1
ATOM 1471 C C . GLY B 1 36 ? -4.535 -2.533 -5.094 1 97.44 36 GLY B C 1
ATOM 1472 O O . GLY B 1 36 ? -4.715 -1.635 -4.27 1 97.44 36 GLY B O 1
ATOM 1473 N N . GLY B 1 37 ? -3.758 -2.434 -6.109 1 97.44 37 GLY B N 1
ATOM 1474 C CA . GLY B 1 37 ? -3.02 -1.208 -6.363 1 97.44 37 GLY B CA 1
ATOM 1475 C C . GLY B 1 37 ? -3.918 -0.016 -6.637 1 97.44 37 GLY B C 1
ATOM 1476 O O . GLY B 1 37 ? -3.609 1.105 -6.227 1 97.44 37 GLY B O 1
ATOM 1477 N N . THR B 1 38 ? -4.984 -0.255 -7.367 1 97.88 38 THR B N 1
ATOM 1478 C CA . THR B 1 38 ? -5.965 0.795 -7.617 1 97.88 38 THR B CA 1
ATOM 1479 C C . THR B 1 38 ? -6.559 1.307 -6.309 1 97.88 38 THR B C 1
ATOM 1481 O O . THR B 1 38 ? -6.625 2.516 -6.082 1 97.88 38 THR B O 1
ATOM 1484 N N . VAL B 1 39 ? -6.941 0.404 -5.477 1 98.31 39 VAL B N 1
ATOM 1485 C CA . VAL B 1 39 ? -7.531 0.75 -4.188 1 98.31 39 VAL B CA 1
ATOM 1486 C C . VAL B 1 39 ? -6.508 1.495 -3.334 1 98.31 39 VAL B C 1
ATOM 1488 O O . VAL B 1 39 ? -6.824 2.521 -2.727 1 98.31 39 VAL B O 1
ATOM 1491 N N . LEU B 1 40 ? -5.293 1.034 -3.344 1 97.94 40 LEU B N 1
ATOM 1492 C CA . LEU B 1 40 ? -4.223 1.674 -2.584 1 97.94 40 LEU B CA 1
ATOM 1493 C C . LEU B 1 40 ? -3.975 3.092 -3.086 1 97.94 40 LEU B C 1
ATOM 1495 O O . LEU B 1 40 ? -3.688 3.994 -2.297 1 97.94 40 LEU B O 1
ATOM 1499 N N . ALA B 1 41 ? -4.059 3.295 -4.379 1 98.06 41 ALA B N 1
ATOM 1500 C CA . ALA B 1 41 ? -3.898 4.633 -4.941 1 98.06 41 ALA B CA 1
ATOM 1501 C C . ALA B 1 41 ? -5.012 5.562 -4.473 1 98.06 41 ALA B C 1
ATOM 1503 O O . ALA B 1 41 ? -4.758 6.719 -4.121 1 98.06 41 ALA B O 1
ATOM 1504 N N . TRP B 1 42 ? -6.234 5.062 -4.48 1 98.5 42 TRP B N 1
ATOM 1505 C CA . TRP B 1 42 ? -7.344 5.855 -3.957 1 98.5 42 TRP B CA 1
ATOM 1506 C C . TRP B 1 42 ? -7.125 6.199 -2.488 1 98.5 42 TRP B C 1
ATOM 1508 O O . TRP B 1 42 ? -7.344 7.34 -2.07 1 98.5 42 TRP B O 1
ATOM 1518 N N . MET B 1 43 ? -6.707 5.211 -1.756 1 98.44 43 MET B N 1
ATOM 1519 C CA . MET B 1 43 ? -6.43 5.414 -0.336 1 98.44 43 MET B CA 1
ATOM 1520 C C . MET B 1 43 ? -5.383 6.504 -0.134 1 98.44 43 MET B C 1
ATOM 1522 O O . MET B 1 43 ? -5.535 7.359 0.74 1 98.44 43 MET B O 1
ATOM 1526 N N . ASP B 1 44 ? -4.359 6.457 -0.903 1 98.44 44 ASP B N 1
ATOM 1527 C CA . ASP B 1 44 ? -3.268 7.418 -0.785 1 98.44 44 ASP B CA 1
ATOM 1528 C C . ASP B 1 44 ? -3.768 8.844 -0.994 1 98.44 44 ASP B C 1
ATOM 1530 O O . ASP B 1 44 ? -3.393 9.758 -0.251 1 98.44 44 ASP B O 1
ATOM 1534 N N . VAL B 1 45 ? -4.555 9.055 -2.027 1 98 45 VAL B N 1
ATOM 1535 C CA . VAL B 1 45 ? -5.105 10.375 -2.309 1 98 45 VAL B CA 1
ATOM 1536 C C . VAL B 1 45 ? -5.953 10.844 -1.127 1 98 45 VAL B C 1
ATOM 1538 O O . VAL B 1 45 ? -5.75 11.945 -0.605 1 98 45 VAL B O 1
ATOM 1541 N N . CYS B 1 46 ? -6.824 10.023 -0.671 1 98.69 46 CYS B N 1
ATOM 1542 C CA . CYS B 1 46 ? -7.723 10.359 0.429 1 98.69 46 CYS B CA 1
ATOM 1543 C C . CYS B 1 46 ? -6.938 10.68 1.696 1 98.69 46 CYS B C 1
ATOM 1545 O O . CYS B 1 46 ? -7.199 11.68 2.359 1 98.69 46 CYS B O 1
ATOM 1547 N N . ALA B 1 47 ? -5.996 9.82 1.994 1 98.56 47 ALA B N 1
ATOM 1548 C CA . ALA B 1 47 ? -5.191 9.984 3.203 1 98.56 47 ALA B CA 1
ATOM 1549 C C . ALA B 1 47 ? -4.305 11.227 3.109 1 98.56 47 ALA B C 1
ATOM 1551 O O . ALA B 1 47 ? -4.098 11.922 4.105 1 98.56 47 ALA B O 1
ATOM 1552 N N . ALA B 1 48 ? -3.76 11.445 1.923 1 98.38 48 ALA B N 1
ATOM 1553 C CA . ALA B 1 48 ? -2.943 12.641 1.735 1 98.38 48 ALA B CA 1
ATOM 1554 C C . ALA B 1 48 ? -3.766 13.906 1.963 1 98.38 48 ALA B C 1
ATOM 1556 O O . ALA B 1 48 ? -3.279 14.867 2.562 1 98.38 48 ALA B O 1
ATOM 1557 N N . ILE B 1 49 ? -4.973 13.938 1.493 1 98.31 49 ILE B N 1
ATOM 1558 C CA . ILE B 1 49 ? -5.848 15.094 1.696 1 98.31 49 ILE B CA 1
ATOM 1559 C C . ILE B 1 49 ? -6.086 15.305 3.189 1 98.31 49 ILE B C 1
ATOM 1561 O O . ILE B 1 49 ? -6.012 16.422 3.684 1 98.31 49 ILE B O 1
ATOM 1565 N N . ALA B 1 50 ? -6.359 14.234 3.928 1 98.81 50 ALA B N 1
ATOM 1566 C CA . ALA B 1 50 ? -6.535 14.336 5.375 1 98.81 50 ALA B CA 1
ATOM 1567 C C . ALA B 1 50 ? -5.293 14.914 6.043 1 98.81 50 ALA B C 1
ATOM 1569 O O . ALA B 1 50 ? -5.395 15.805 6.891 1 98.81 50 ALA B O 1
ATOM 1570 N N . ALA B 1 51 ? -4.152 14.391 5.672 1 98.62 51 ALA B N 1
ATOM 1571 C CA . ALA B 1 51 ? -2.891 14.883 6.219 1 98.62 51 ALA B CA 1
ATOM 1572 C C . ALA B 1 51 ? -2.705 16.375 5.926 1 98.62 51 ALA B C 1
ATOM 1574 O O . ALA B 1 51 ? -2.316 17.141 6.809 1 98.62 51 ALA B O 1
ATOM 1575 N N . GLN B 1 52 ? -3.037 16.734 4.738 1 97.94 52 GLN B N 1
ATOM 1576 C CA . GLN B 1 52 ? -2.857 18.125 4.316 1 97.94 52 GLN B CA 1
ATOM 1577 C C . GLN B 1 52 ? -3.824 19.047 5.047 1 97.94 52 GLN B C 1
ATOM 1579 O O . GLN B 1 52 ? -3.477 20.188 5.379 1 97.94 52 GLN B O 1
ATOM 1584 N N . ARG B 1 53 ? -5.023 18.594 5.242 1 98 53 ARG B N 1
ATOM 1585 C CA . ARG B 1 53 ? -5.988 19.375 6.02 1 98 53 ARG B CA 1
ATOM 1586 C C . ARG B 1 53 ? -5.461 19.656 7.418 1 98 53 ARG B C 1
ATOM 1588 O O . ARG B 1 53 ? -5.691 20.734 7.965 1 98 53 ARG B O 1
ATOM 1595 N N . HIS B 1 54 ? -4.789 18.734 7.965 1 98.25 54 HIS B N 1
ATOM 1596 C CA . HIS B 1 54 ? -4.25 18.906 9.312 1 98.25 54 HIS B CA 1
ATOM 1597 C C . HIS B 1 54 ? -3.045 19.828 9.312 1 98.25 54 HIS B C 1
ATOM 1599 O O . HIS B 1 54 ? -2.943 20.719 10.156 1 98.25 54 HIS B O 1
ATOM 1605 N N . CYS B 1 55 ? -2.141 19.688 8.375 1 96.69 55 CYS B N 1
ATOM 1606 C CA . CYS B 1 55 ? -0.843 20.344 8.469 1 96.69 55 CYS B CA 1
ATOM 1607 C C . CYS B 1 55 ? -0.829 21.641 7.66 1 96.69 55 CYS B C 1
ATOM 1609 O O . CYS B 1 55 ? 0.057 22.469 7.836 1 96.69 55 CYS B O 1
ATOM 1611 N N . GLY B 1 56 ? -1.729 21.781 6.703 1 95 56 GLY B N 1
ATOM 1612 C CA . GLY B 1 56 ? -1.757 22.969 5.855 1 95 56 GLY B CA 1
ATOM 1613 C C . GLY B 1 56 ? -0.609 23.031 4.867 1 95 56 GLY B C 1
ATOM 1614 O O . GLY B 1 56 ? -0.174 24.109 4.469 1 95 56 GLY B O 1
ATOM 1615 N N . ARG B 1 57 ? -0.003 21.875 4.602 1 94.5 57 ARG B N 1
ATOM 1616 C CA . ARG B 1 57 ? 1.146 21.719 3.715 1 94.5 57 ARG B CA 1
ATOM 1617 C C . ARG B 1 57 ? 1.039 20.438 2.891 1 94.5 57 ARG B C 1
ATOM 1619 O O . ARG B 1 57 ? 0.17 19.594 3.145 1 94.5 57 ARG B O 1
ATOM 1626 N N . VAL B 1 58 ? 1.925 20.359 1.908 1 95.75 58 VAL B N 1
ATOM 1627 C CA . VAL B 1 58 ? 2.023 19.125 1.153 1 95.75 58 VAL B CA 1
ATOM 1628 C C . VAL B 1 58 ? 2.467 17.984 2.078 1 95.75 58 VAL B C 1
A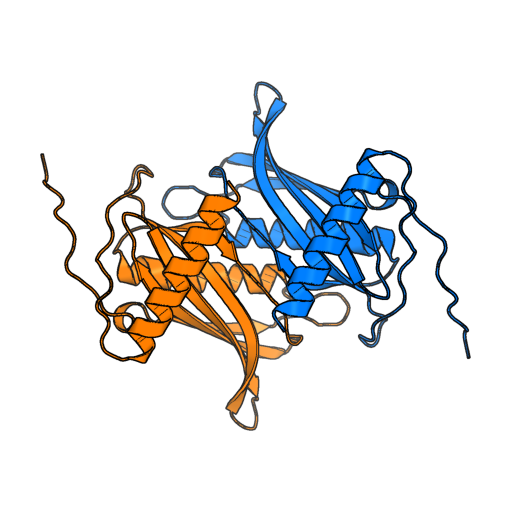TOM 1630 O O . VAL B 1 58 ? 3.314 18.188 2.951 1 95.75 58 VAL B O 1
ATOM 1633 N N . ALA B 1 59 ? 1.894 16.859 1.855 1 97.56 59 ALA B N 1
ATOM 1634 C CA . ALA B 1 59 ? 2.242 15.672 2.631 1 97.56 59 ALA B CA 1
ATOM 1635 C C . ALA B 1 59 ? 2.746 14.555 1.724 1 97.56 59 ALA B C 1
ATOM 1637 O O . ALA B 1 59 ? 2.119 14.242 0.711 1 97.56 59 ALA B O 1
ATOM 1638 N N . VAL B 1 60 ? 3.865 13.922 2.061 1 97.5 60 VAL B N 1
ATOM 1639 C CA . VAL B 1 60 ? 4.457 12.844 1.278 1 97.5 60 VAL B CA 1
ATOM 1640 C C . VAL B 1 60 ? 4.363 11.531 2.057 1 97.5 60 VAL B C 1
ATOM 1642 O O . VAL B 1 60 ? 4.566 11.508 3.271 1 97.5 60 VAL B O 1
ATOM 1645 N N . THR B 1 61 ? 4.023 10.477 1.371 1 97.56 61 THR B N 1
ATOM 1646 C CA . THR B 1 61 ? 3.877 9.18 2.02 1 97.56 61 THR B CA 1
ATOM 1647 C C . THR B 1 61 ? 5.23 8.664 2.508 1 97.56 61 THR B C 1
ATOM 1649 O O . THR B 1 61 ? 6.188 8.594 1.735 1 97.56 61 THR B O 1
ATOM 1652 N N . ALA B 1 62 ? 5.281 8.32 3.781 1 96.81 62 ALA B N 1
ATOM 1653 C CA . ALA B 1 62 ? 6.496 7.75 4.359 1 96.81 62 ALA B CA 1
ATOM 1654 C C . ALA B 1 62 ? 6.375 6.234 4.516 1 96.81 62 ALA B C 1
ATOM 1656 O O . ALA B 1 62 ? 7.336 5.5 4.281 1 96.81 62 ALA B O 1
ATOM 1657 N N . ALA B 1 63 ? 5.164 5.82 4.891 1 95.5 63 ALA B N 1
ATOM 1658 C CA . ALA B 1 63 ? 4.988 4.395 5.141 1 95.5 63 ALA B CA 1
ATOM 1659 C C . ALA B 1 63 ? 3.512 4.012 5.148 1 95.5 63 ALA B C 1
ATOM 1661 O O . ALA B 1 63 ? 2.646 4.867 5.355 1 95.5 63 ALA B O 1
ATOM 1662 N N . ILE B 1 64 ? 3.25 2.824 4.852 1 94.69 64 ILE B N 1
ATOM 1663 C CA . ILE B 1 64 ? 1.939 2.205 5.012 1 94.69 64 ILE B CA 1
ATOM 1664 C C . ILE B 1 64 ? 2.074 0.913 5.812 1 94.69 64 ILE B C 1
ATOM 1666 O O . ILE B 1 64 ? 2.906 0.061 5.492 1 94.69 64 ILE B O 1
ATOM 1670 N N . ASP B 1 65 ? 1.223 0.808 6.793 1 86 65 ASP B N 1
ATOM 1671 C CA . ASP B 1 65 ? 1.31 -0.363 7.66 1 86 65 ASP B CA 1
ATOM 1672 C C . ASP B 1 65 ? 0.001 -1.15 7.652 1 86 65 ASP B C 1
ATOM 1674 O O . ASP B 1 65 ? -1.082 -0.563 7.621 1 86 65 ASP B O 1
ATOM 1678 N N . ASN B 1 66 ? 0.259 -2.506 7.637 1 83.31 66 ASN B N 1
ATOM 1679 C CA . ASN B 1 66 ? -0.815 -3.424 8 1 83.31 66 ASN B CA 1
ATOM 1680 C C . ASN B 1 66 ? -2.023 -3.264 7.078 1 83.31 66 ASN B C 1
ATOM 1682 O O . ASN B 1 66 ? -3.148 -3.094 7.551 1 83.31 66 ASN B O 1
ATOM 1686 N N . VAL B 1 67 ? -1.771 -3.256 5.836 1 93.88 67 VAL B N 1
ATOM 1687 C CA . VAL B 1 67 ? -2.887 -3.238 4.898 1 93.88 67 VAL B CA 1
ATOM 1688 C C . VAL B 1 67 ? -3.404 -4.656 4.68 1 93.88 67 VAL B C 1
ATOM 1690 O O . VAL B 1 67 ? -2.645 -5.551 4.297 1 93.88 67 VAL B O 1
ATOM 1693 N N . LYS B 1 68 ? -4.719 -4.852 4.902 1 94.38 68 LYS B N 1
ATOM 1694 C CA . LYS B 1 68 ? -5.395 -6.125 4.648 1 94.38 68 LYS B CA 1
ATOM 1695 C C . LYS B 1 68 ? -6.613 -5.93 3.754 1 94.38 68 LYS B C 1
ATOM 1697 O O . LYS B 1 68 ? -7.449 -5.062 4.016 1 94.38 68 LYS B O 1
ATOM 1702 N N . PHE B 1 69 ? -6.602 -6.66 2.807 1 96.69 69 PHE B N 1
ATOM 1703 C CA . PHE B 1 69 ? -7.793 -6.711 1.97 1 96.69 69 PHE B CA 1
ATOM 1704 C C . PHE B 1 69 ? -8.75 -7.793 2.461 1 96.69 69 PHE B C 1
ATOM 1706 O O . PHE B 1 69 ? -8.586 -8.969 2.135 1 96.69 69 PHE B O 1
ATOM 1713 N N . LEU B 1 70 ? -9.812 -7.387 3.125 1 95.44 70 LEU B N 1
ATOM 1714 C CA . LEU B 1 70 ? -10.695 -8.281 3.861 1 95.44 70 LEU B CA 1
ATOM 1715 C C . LEU B 1 70 ? -11.781 -8.844 2.947 1 95.44 70 LEU B C 1
ATOM 1717 O O . LEU B 1 70 ? -12.312 -9.93 3.203 1 95.44 70 LEU B O 1
ATOM 1721 N N . ALA B 1 71 ? -12.156 -8.117 1.967 1 94.81 71 ALA B N 1
ATOM 1722 C CA . ALA B 1 71 ? -13.188 -8.5 1.014 1 94.81 71 ALA B CA 1
ATOM 1723 C C . ALA B 1 71 ? -12.938 -7.875 -0.354 1 94.81 71 ALA B C 1
ATOM 1725 O O . ALA B 1 71 ? -12.414 -6.766 -0.448 1 94.81 71 ALA B O 1
ATOM 1726 N N . PRO B 1 72 ? -13.328 -8.578 -1.404 1 95.19 72 PRO B N 1
ATOM 1727 C CA . PRO B 1 72 ? -13.148 -8.016 -2.746 1 95.19 72 PRO B CA 1
ATOM 1728 C C . PRO B 1 72 ? -14.117 -6.879 -3.045 1 95.19 72 PRO B C 1
ATOM 1730 O O . PRO B 1 72 ? -15.156 -6.766 -2.396 1 95.19 72 PRO B O 1
ATOM 1733 N N . MET B 1 73 ? -13.695 -5.98 -3.854 1 97.44 73 MET B N 1
ATOM 1734 C CA . MET B 1 73 ? -14.531 -4.945 -4.457 1 97.44 73 MET B CA 1
ATOM 1735 C C . MET B 1 73 ? -14.711 -5.195 -5.953 1 97.44 73 MET B C 1
ATOM 1737 O O . MET B 1 73 ? -13.727 -5.348 -6.684 1 97.44 73 MET B O 1
ATOM 1741 N N . ARG B 1 74 ? -15.953 -5.211 -6.496 1 96.81 74 ARG B N 1
ATOM 1742 C CA . ARG B 1 74 ? -16.234 -5.66 -7.855 1 96.81 74 ARG B CA 1
ATOM 1743 C C . ARG B 1 74 ? -16.703 -4.496 -8.727 1 96.81 74 ARG B C 1
ATOM 1745 O O . ARG B 1 74 ? -17.172 -3.479 -8.219 1 96.81 74 ARG B O 1
ATOM 1752 N N . VAL B 1 75 ? -16.562 -4.73 -10.016 1 97.56 75 VAL B N 1
ATOM 1753 C CA . VAL B 1 75 ? -17.062 -3.746 -10.969 1 97.56 75 VAL B CA 1
ATOM 1754 C C . VAL B 1 75 ? -18.516 -3.414 -10.672 1 97.56 75 VAL B C 1
ATOM 1756 O O . VAL B 1 75 ? -19.344 -4.312 -10.492 1 97.56 75 VAL B O 1
ATOM 1759 N N . GLY B 1 76 ? -18.766 -2.088 -10.555 1 96.56 76 GLY B N 1
ATOM 1760 C CA . GLY B 1 76 ? -20.109 -1.637 -10.258 1 96.56 76 GLY B CA 1
ATOM 1761 C C . GLY B 1 76 ? -20.312 -1.258 -8.805 1 96.56 76 GLY B C 1
ATOM 1762 O O . GLY B 1 76 ? -21.297 -0.594 -8.461 1 96.56 76 GLY B O 1
ATOM 1763 N N . ASP B 1 77 ? -19.359 -1.699 -7.98 1 97.06 77 ASP B N 1
ATOM 1764 C CA . ASP B 1 77 ? -19.453 -1.343 -6.57 1 97.06 77 ASP B CA 1
ATOM 1765 C C . ASP B 1 77 ? -19.188 0.146 -6.359 1 97.06 77 ASP B C 1
ATOM 1767 O O . ASP B 1 77 ? -18.312 0.724 -7.008 1 97.06 77 ASP B O 1
ATOM 1771 N N . VAL B 1 78 ? -19.938 0.732 -5.484 1 97.62 78 VAL B N 1
ATOM 1772 C CA . VAL B 1 78 ? -19.609 2.049 -4.945 1 97.62 78 VAL B CA 1
ATOM 1773 C C . VAL B 1 78 ? -18.734 1.896 -3.709 1 97.62 78 VAL B C 1
ATOM 1775 O O . VAL B 1 78 ? -19.125 1.257 -2.732 1 97.62 78 VAL B O 1
ATOM 1778 N N . VAL B 1 79 ? -17.578 2.496 -3.781 1 98.06 79 VAL B N 1
ATOM 1779 C CA . VAL B 1 79 ? -16.578 2.377 -2.721 1 98.06 79 VAL B CA 1
ATOM 1780 C C . VAL B 1 79 ? -16.438 3.713 -1.997 1 98.06 79 VAL B C 1
ATOM 1782 O O . VAL B 1 79 ? -16.266 4.758 -2.635 1 98.06 79 VAL B O 1
ATOM 1785 N N . VAL B 1 80 ? -16.516 3.688 -0.67 1 98.38 80 VAL B N 1
ATOM 1786 C CA . VAL B 1 80 ? -16.359 4.887 0.148 1 98.38 80 VAL B CA 1
ATOM 1787 C C . VAL B 1 80 ? -15.086 4.785 0.976 1 98.38 80 VAL B C 1
ATOM 1789 O O . VAL B 1 80 ? -14.883 3.814 1.708 1 98.38 80 VAL B O 1
ATOM 1792 N N . LEU B 1 81 ? -14.234 5.758 0.809 1 98.69 81 LEU B N 1
ATOM 1793 C CA . LEU B 1 81 ? -13.016 5.883 1.599 1 98.69 81 LEU B CA 1
ATOM 1794 C C . LEU B 1 81 ? -13.156 6.977 2.65 1 98.69 81 LEU B C 1
ATOM 1796 O O . LEU B 1 81 ? -13.695 8.047 2.369 1 98.69 81 LEU B O 1
ATOM 1800 N N . ALA B 1 82 ? -12.734 6.707 3.842 1 98.69 82 ALA B N 1
ATOM 1801 C CA . ALA B 1 82 ? -12.734 7.695 4.918 1 98.69 82 ALA B CA 1
ATOM 1802 C C . ALA B 1 82 ? -11.414 7.691 5.672 1 98.69 82 ALA B C 1
ATOM 1804 O O . ALA B 1 82 ? -10.898 6.629 6.039 1 98.69 82 ALA B O 1
ATOM 1805 N N . ALA B 1 83 ? -10.898 8.875 5.863 1 98.75 83 ALA B N 1
ATOM 1806 C CA . ALA B 1 83 ? -9.594 9 6.516 1 98.75 83 ALA B CA 1
ATOM 1807 C C . ALA B 1 83 ? -9.609 10.125 7.555 1 98.75 83 ALA B C 1
ATOM 1809 O O . ALA B 1 83 ? -10.391 11.07 7.445 1 98.75 83 ALA B O 1
ATOM 1810 N N . ARG B 1 84 ? -8.75 10.023 8.523 1 98.44 84 ARG B N 1
ATOM 1811 C CA . ARG B 1 84 ? -8.523 11.07 9.516 1 98.44 84 ARG B CA 1
ATOM 1812 C C . ARG B 1 84 ? -7.16 10.922 10.172 1 98.44 84 ARG B C 1
ATOM 1814 O O . ARG B 1 84 ? -6.625 9.812 10.266 1 98.44 84 ARG B O 1
ATOM 1821 N N . VAL B 1 85 ? -6.684 11.984 10.703 1 98.56 85 VAL B N 1
ATOM 1822 C CA . VAL B 1 85 ? -5.414 11.961 11.422 1 98.56 85 VAL B CA 1
ATOM 1823 C C . VAL B 1 85 ? -5.625 11.391 12.828 1 98.56 85 VAL B C 1
ATOM 1825 O O . VAL B 1 85 ? -6.539 11.812 13.539 1 98.56 85 VAL B O 1
ATOM 1828 N N . ASN B 1 86 ? -4.762 10.453 13.172 1 96.62 86 ASN B N 1
ATOM 1829 C CA . ASN B 1 86 ? -4.836 9.789 14.469 1 96.62 86 ASN B CA 1
ATOM 1830 C C . ASN B 1 86 ? -3.752 10.289 15.414 1 96.62 86 ASN B C 1
ATOM 1832 O O . ASN B 1 86 ? -3.883 10.172 16.641 1 96.62 86 ASN B O 1
ATOM 1836 N N . ALA B 1 87 ? -2.742 10.75 14.875 1 98 87 ALA B N 1
ATOM 1837 C CA . ALA B 1 87 ? -1.619 11.227 15.68 1 98 87 ALA B CA 1
ATOM 1838 C C . ALA B 1 87 ? -0.75 12.203 14.891 1 98 87 ALA B C 1
ATOM 1840 O O . ALA B 1 87 ? -0.685 12.125 13.664 1 98 87 ALA B O 1
ATOM 1841 N N . ALA B 1 88 ? -0.2 13.07 15.609 1 98.19 88 ALA B N 1
ATOM 1842 C CA . ALA B 1 88 ? 0.768 14.023 15.07 1 98.19 88 ALA B CA 1
ATOM 1843 C C . ALA B 1 88 ? 2.068 13.992 15.867 1 98.19 88 ALA B C 1
ATOM 1845 O O . ALA B 1 88 ? 2.047 13.922 17.094 1 98.19 88 ALA B O 1
ATOM 1846 N N . PHE B 1 89 ? 3.107 14.008 15.172 1 96.94 89 PHE B N 1
ATOM 1847 C CA . PHE B 1 89 ? 4.43 14.008 15.789 1 96.94 89 PHE B CA 1
ATOM 1848 C C . PHE B 1 89 ? 5.184 15.289 15.438 1 96.94 89 PHE B C 1
ATOM 1850 O O . PHE B 1 89 ? 4.617 16.391 15.5 1 96.94 89 PHE B O 1
ATOM 1857 N N . SER B 1 90 ? 6.477 15.25 15.148 1 95.88 90 SER B N 1
ATOM 1858 C CA . SER B 1 90 ? 7.195 16.484 14.875 1 95.88 90 SER B CA 1
ATOM 1859 C C . SER B 1 90 ? 6.867 17.031 13.484 1 95.88 90 SER B C 1
ATOM 1861 O O . SER B 1 90 ? 6.332 18.125 13.344 1 95.88 90 SER B O 1
ATOM 1863 N N . SER B 1 91 ? 7.168 16.203 12.492 1 97.44 91 SER B N 1
ATOM 1864 C CA . SER B 1 91 ? 6.918 16.641 11.117 1 97.44 91 SER B CA 1
ATOM 1865 C C . SER B 1 91 ? 5.996 15.656 10.398 1 97.44 91 SER B C 1
ATOM 1867 O O . SER B 1 91 ? 5.719 15.828 9.203 1 97.44 91 SER B O 1
ATOM 1869 N N . SER B 1 92 ? 5.57 14.656 11.133 1 97.94 92 SER B N 1
ATOM 1870 C CA . SER B 1 92 ? 4.801 13.594 10.492 1 97.94 92 SER B CA 1
ATOM 1871 C C . SER B 1 92 ? 3.479 13.352 11.211 1 97.94 92 SER B C 1
ATOM 1873 O O . SER B 1 92 ? 3.318 13.734 12.367 1 97.94 92 SER B O 1
ATOM 1875 N N . VAL B 1 93 ? 2.576 12.805 10.5 1 98.38 93 VAL B N 1
ATOM 1876 C CA . VAL B 1 93 ? 1.279 12.438 11.055 1 98.38 93 VAL B CA 1
ATOM 1877 C C . VAL B 1 93 ? 0.937 11 10.672 1 98.38 93 VAL B C 1
ATOM 1879 O O . VAL B 1 93 ? 1.374 10.508 9.625 1 98.38 93 VAL B O 1
ATOM 1882 N N . GLU B 1 94 ? 0.175 10.32 11.508 1 98.25 94 GLU B N 1
ATOM 1883 C CA . GLU B 1 94 ? -0.47 9.062 11.141 1 98.25 94 GLU B CA 1
ATOM 1884 C C . GLU B 1 94 ? -1.931 9.281 10.758 1 98.25 94 GLU B C 1
ATOM 1886 O O . GLU B 1 94 ? -2.67 9.953 11.477 1 98.25 94 GLU B O 1
ATOM 1891 N N . VAL B 1 95 ? -2.295 8.719 9.648 1 98.44 95 VAL B N 1
ATOM 1892 C CA . VAL B 1 95 ? -3.664 8.781 9.148 1 98.44 95 VAL B CA 1
ATOM 1893 C C . VAL B 1 95 ? -4.281 7.387 9.141 1 98.44 95 VAL B C 1
ATOM 1895 O O . VAL B 1 95 ? -3.688 6.441 8.617 1 98.44 95 VAL B O 1
ATOM 1898 N N . GLU B 1 96 ? -5.398 7.262 9.805 1 97.94 96 GLU B N 1
ATOM 1899 C CA . GLU B 1 96 ? -6.203 6.051 9.688 1 97.94 96 GLU B CA 1
ATOM 1900 C C . GLU B 1 96 ? -7.16 6.141 8.5 1 97.94 96 GLU B C 1
ATOM 1902 O O . GLU B 1 96 ? -7.797 7.176 8.289 1 97.94 96 GLU B O 1
ATOM 1907 N N . ILE B 1 97 ? -7.262 5.074 7.738 1 97.75 97 ILE B N 1
ATOM 1908 C CA . ILE B 1 97 ? -8.141 5.082 6.574 1 97.75 97 ILE B CA 1
ATOM 1909 C C . ILE B 1 97 ? -8.891 3.754 6.484 1 97.75 97 ILE B C 1
ATOM 1911 O O . ILE B 1 97 ? -8.32 2.693 6.762 1 97.75 97 ILE B O 1
ATOM 1915 N N . GLU B 1 98 ? -10.125 3.867 6.109 1 97.88 98 GLU B N 1
ATOM 1916 C CA . GLU B 1 98 ? -10.977 2.713 5.855 1 97.88 98 GLU B CA 1
ATOM 1917 C C . GLU B 1 98 ? -11.625 2.799 4.477 1 97.88 98 GLU B C 1
ATOM 1919 O O . GLU B 1 98 ? -11.938 3.891 3.998 1 97.88 98 GLU B O 1
ATOM 1924 N N . VAL B 1 99 ? -11.781 1.674 3.885 1 98.62 99 VAL B N 1
ATOM 1925 C CA . VAL B 1 99 ? -12.469 1.54 2.605 1 98.62 99 VAL B CA 1
ATOM 1926 C C . VAL B 1 99 ? -13.664 0.601 2.758 1 98.62 99 VAL B C 1
ATOM 1928 O O . VAL B 1 99 ? -13.516 -0.53 3.229 1 98.62 99 VAL B O 1
ATOM 1931 N N . GLN B 1 100 ? -14.781 1.09 2.346 1 98.5 100 GLN B N 1
ATOM 1932 C CA . GLN B 1 100 ? -16.016 0.308 2.463 1 98.5 100 GLN B CA 1
ATOM 1933 C C . GLN B 1 100 ? -16.766 0.272 1.14 1 98.5 100 GLN B C 1
ATOM 1935 O O . GLN B 1 100 ? -16.719 1.229 0.364 1 98.5 100 GLN B O 1
ATOM 1940 N N . VAL B 1 101 ? -17.453 -0.788 0.955 1 98.06 101 VAL B N 1
ATOM 1941 C CA . VAL B 1 101 ? -18.406 -0.88 -0.155 1 98.06 101 VAL B CA 1
ATOM 1942 C C . VAL B 1 101 ? -19.812 -0.578 0.34 1 98.06 101 VAL B C 1
ATOM 1944 O O . VAL B 1 101 ? -20.25 -1.11 1.365 1 98.06 101 VAL B O 1
ATOM 1947 N N . GLU B 1 102 ? -20.391 0.313 -0.421 1 95.56 102 GLU B N 1
ATOM 1948 C CA . GLU B 1 102 ? -21.766 0.696 -0.102 1 95.56 102 GLU B CA 1
ATOM 1949 C C . GLU B 1 102 ? -22.766 -0.161 -0.867 1 95.56 102 GLU B C 1
ATOM 1951 O O . GLU B 1 102 ? -22.688 -0.268 -2.092 1 95.56 102 GLU B O 1
ATOM 1956 N N . ASP B 1 103 ? -23.719 -0.788 -0.104 1 89.44 103 ASP B N 1
ATOM 1957 C CA . ASP B 1 103 ? -24.812 -1.521 -0.744 1 89.44 103 ASP B CA 1
ATOM 1958 C C . ASP B 1 103 ? -25.844 -0.566 -1.341 1 89.44 103 ASP B C 1
ATOM 1960 O O . ASP B 1 103 ? -26.391 0.279 -0.635 1 89.44 103 ASP B O 1
ATOM 1964 N N . ARG B 1 104 ? -26.031 -0.722 -2.564 1 83.94 104 ARG B N 1
ATOM 1965 C CA . ARG B 1 104 ? -26.922 0.204 -3.268 1 83.94 104 ARG B CA 1
ATOM 1966 C C . ARG B 1 104 ? -28.344 0.128 -2.719 1 83.94 104 ARG B C 1
ATOM 1968 O O . ARG B 1 104 ? -29.016 1.149 -2.598 1 83.94 104 ARG B O 1
ATOM 1975 N N . ALA B 1 105 ? -28.719 -1.024 -2.385 1 85.69 105 ALA B N 1
ATOM 1976 C CA . ALA B 1 105 ? -30.094 -1.218 -1.97 1 85.69 105 ALA B CA 1
ATOM 1977 C C . ALA B 1 105 ? -30.297 -0.841 -0.503 1 85.69 105 ALA B C 1
ATOM 1979 O O . ALA B 1 105 ? -31.266 -0.183 -0.147 1 85.69 105 ALA B O 1
ATOM 1980 N N . THR B 1 106 ? -29.438 -1.175 0.393 1 88.25 106 THR B N 1
ATOM 1981 C CA . THR B 1 106 ? -29.641 -1.029 1.83 1 88.25 106 THR B CA 1
ATOM 1982 C C . THR B 1 106 ? -28.859 0.159 2.369 1 88.25 106 THR B C 1
ATOM 1984 O O . THR B 1 106 ? -29.094 0.614 3.49 1 88.25 106 THR B O 1
ATOM 1987 N N . MET B 1 107 ? -27.906 0.615 1.644 1 87.56 107 MET B N 1
ATOM 1988 C CA . MET B 1 107 ? -27 1.698 2.02 1 87.56 107 MET B CA 1
ATOM 1989 C C . MET B 1 107 ? -26.062 1.268 3.152 1 87.56 107 MET B C 1
ATOM 1991 O O . MET B 1 107 ? -25.328 2.086 3.703 1 87.56 107 MET B O 1
ATOM 1995 N N . HIS B 1 108 ? -26.203 0.005 3.443 1 91.31 108 HIS B N 1
ATOM 1996 C CA . HIS B 1 108 ? -25.25 -0.526 4.402 1 91.31 108 HIS B CA 1
ATOM 1997 C C . HIS B 1 108 ? -23.859 -0.634 3.789 1 91.31 108 HIS B C 1
ATOM 1999 O O . HIS B 1 108 ? -23.719 -0.844 2.58 1 91.31 108 HIS B O 1
ATOM 2005 N N . ARG B 1 109 ? -22.812 -0.419 4.684 1 94.88 109 ARG B N 1
ATOM 2006 C CA . ARG B 1 109 ? -21.438 -0.444 4.207 1 94.88 109 ARG B CA 1
ATOM 2007 C C . ARG B 1 109 ? -20.672 -1.62 4.805 1 94.88 109 ARG B C 1
ATOM 2009 O O . ARG B 1 109 ? -20.844 -1.943 5.984 1 94.88 109 ARG B O 1
ATOM 2016 N N . ARG B 1 110 ? -19.906 -2.223 3.971 1 95.94 110 ARG B N 1
ATOM 2017 C CA . ARG B 1 110 ? -19.062 -3.336 4.387 1 95.94 110 ARG B CA 1
ATOM 2018 C C . ARG B 1 110 ? -17.594 -2.963 4.301 1 95.94 110 ARG B C 1
ATOM 2020 O O . ARG B 1 110 ? -17.125 -2.492 3.26 1 95.94 110 ARG B O 1
ATOM 2027 N N . LEU B 1 111 ? -16.922 -3.205 5.449 1 97.25 111 LEU B N 1
ATOM 2028 C CA . LEU B 1 111 ? -15.492 -2.904 5.492 1 97.25 111 LEU B CA 1
ATOM 2029 C C . LEU B 1 111 ? -14.719 -3.83 4.559 1 97.25 111 LEU B C 1
ATOM 2031 O O . LEU B 1 111 ? -14.883 -5.051 4.609 1 97.25 111 LEU B O 1
ATOM 2035 N N . CYS B 1 112 ? -13.867 -3.229 3.725 1 97.94 112 CYS B N 1
ATOM 2036 C CA . CYS B 1 112 ? -13.094 -4.016 2.77 1 97.94 112 CYS B CA 1
ATOM 2037 C C . CYS B 1 112 ? -11.602 -3.891 3.041 1 97.94 112 CYS B C 1
ATOM 2039 O O . CYS B 1 112 ? -10.836 -4.82 2.777 1 97.94 112 CYS B O 1
ATOM 2041 N N . VAL B 1 113 ? -11.148 -2.707 3.467 1 97.5 113 VAL B N 1
ATOM 2042 C CA . VAL B 1 113 ? -9.742 -2.48 3.762 1 97.5 113 VAL B CA 1
ATOM 2043 C C . VAL B 1 113 ? -9.602 -1.478 4.906 1 97.5 113 VAL B C 1
ATOM 2045 O O . VAL B 1 113 ? -10.367 -0.513 4.988 1 97.5 113 VAL B O 1
ATOM 2048 N N . ASP B 1 114 ? -8.68 -1.635 5.723 1 94.25 114 ASP B N 1
ATOM 2049 C CA . ASP B 1 114 ? -8.25 -0.615 6.68 1 94.25 114 ASP B CA 1
ATOM 2050 C C . ASP B 1 114 ? -6.73 -0.562 6.785 1 94.25 114 ASP B C 1
ATOM 2052 O O . ASP B 1 114 ? -6.051 -1.562 6.543 1 94.25 114 ASP B O 1
ATOM 2056 N N . ALA B 1 115 ? -6.266 0.533 7.102 1 95.94 115 ALA B N 1
ATOM 2057 C CA . ALA B 1 115 ? -4.816 0.707 7.164 1 95.94 115 ALA B CA 1
ATOM 2058 C C . ALA B 1 115 ? -4.449 1.966 7.941 1 95.94 115 ALA B C 1
ATOM 2060 O O . ALA B 1 115 ? -5.316 2.783 8.266 1 95.94 115 ALA B O 1
ATOM 2061 N N . PHE B 1 116 ? -3.174 2.057 8.312 1 96.31 116 PHE B N 1
ATOM 2062 C CA . PHE B 1 116 ? -2.549 3.25 8.875 1 96.31 116 PHE B CA 1
ATOM 2063 C C . PHE B 1 116 ? -1.406 3.73 7.988 1 96.31 116 PHE B C 1
ATOM 2065 O O . PHE B 1 116 ? -0.517 2.951 7.637 1 96.31 116 PHE B O 1
ATOM 2072 N N . MET B 1 117 ? -1.506 4.953 7.625 1 97.44 117 MET B N 1
ATOM 2073 C CA . MET B 1 117 ? -0.483 5.543 6.77 1 97.44 117 MET B CA 1
ATOM 2074 C C . MET B 1 117 ? 0.234 6.684 7.484 1 97.44 117 MET B C 1
ATOM 2076 O O . MET B 1 117 ? -0.392 7.457 8.211 1 97.44 117 MET B O 1
ATOM 2080 N N . THR B 1 118 ? 1.49 6.793 7.254 1 97.62 118 THR B N 1
ATOM 2081 C CA . THR B 1 118 ? 2.291 7.879 7.809 1 97.62 118 THR B CA 1
ATOM 2082 C C . THR B 1 118 ? 2.707 8.859 6.715 1 97.62 118 THR B C 1
ATOM 2084 O O . THR B 1 118 ? 3.215 8.445 5.668 1 97.62 118 THR B O 1
ATOM 2087 N N . PHE B 1 119 ? 2.494 10.062 6.949 1 98.19 119 PHE B N 1
ATOM 2088 C CA . PHE B 1 119 ? 2.875 11.117 6.02 1 98.19 119 PHE B CA 1
ATOM 2089 C C . PHE B 1 119 ? 3.834 12.102 6.68 1 98.19 119 PHE B C 1
ATOM 2091 O O . PHE B 1 119 ? 3.66 12.453 7.844 1 98.19 119 PHE B O 1
ATOM 2098 N N . VAL B 1 120 ? 4.812 12.547 5.902 1 98.31 120 VAL B N 1
ATOM 2099 C CA . VAL B 1 120 ? 5.672 13.656 6.309 1 98.31 120 VAL B CA 1
ATOM 2100 C C . VAL B 1 120 ? 5.234 14.938 5.598 1 98.31 120 VAL B C 1
ATOM 2102 O O . VAL B 1 120 ? 5.055 14.945 4.379 1 98.31 120 VAL B O 1
ATOM 2105 N N . CYS B 1 121 ? 5.043 15.992 6.387 1 97.94 121 CYS B N 1
ATOM 2106 C CA . CYS B 1 121 ? 4.656 17.281 5.816 1 97.94 121 CYS B CA 1
ATOM 2107 C C . CYS B 1 121 ? 5.883 18.109 5.465 1 97.94 121 CYS B C 1
ATOM 2109 O O . CYS B 1 121 ? 6.824 18.203 6.254 1 97.94 121 CYS B O 1
ATOM 2111 N N . VAL B 1 122 ? 5.785 18.703 4.262 1 97.31 122 VAL B N 1
ATOM 2112 C CA . VAL B 1 122 ? 6.996 19.359 3.768 1 97.31 122 VAL B CA 1
ATOM 2113 C C . VAL B 1 122 ? 6.652 20.75 3.23 1 97.31 122 VAL B C 1
ATOM 2115 O O . VAL B 1 122 ? 5.496 21.016 2.902 1 97.31 122 VAL B O 1
ATOM 2118 N N . ASP B 1 123 ? 7.645 21.625 3.244 1 95.25 123 ASP B N 1
ATOM 2119 C CA . ASP B 1 123 ? 7.465 22.938 2.621 1 95.25 123 ASP B CA 1
ATOM 2120 C C . ASP B 1 123 ? 7.68 22.859 1.111 1 95.25 123 ASP B C 1
ATOM 2122 O O . ASP B 1 123 ? 7.75 21.766 0.544 1 95.25 123 ASP B O 1
ATOM 2126 N N . GLU B 1 124 ? 7.734 23.984 0.48 1 92.38 124 GLU B N 1
ATOM 2127 C CA . GLU B 1 124 ? 7.789 24.047 -0.978 1 92.38 124 GLU B CA 1
ATOM 2128 C C . GLU B 1 124 ? 9.109 23.484 -1.507 1 92.38 124 GLU B C 1
ATOM 2130 O O . GLU B 1 124 ? 9.219 23.156 -2.689 1 92.38 124 GLU B O 1
ATOM 2135 N N . THR B 1 125 ? 10.125 23.375 -0.641 1 91.38 125 THR B N 1
ATOM 2136 C CA . THR B 1 125 ? 11.43 22.875 -1.061 1 91.38 125 THR B CA 1
ATOM 2137 C C . THR B 1 125 ? 11.555 21.375 -0.76 1 91.38 125 THR B C 1
ATOM 2139 O O . THR B 1 125 ? 12.562 20.766 -1.098 1 91.38 125 THR B O 1
ATOM 2142 N N . GLY B 1 126 ? 10.578 20.859 -0.094 1 93.19 126 GLY B N 1
ATOM 2143 C CA . GLY B 1 126 ? 10.617 19.453 0.233 1 93.19 126 GLY B CA 1
ATOM 2144 C C . GLY B 1 126 ? 11.188 19.172 1.609 1 93.19 126 GLY B C 1
ATOM 2145 O O . GLY B 1 126 ? 11.398 18.016 1.978 1 93.19 126 GLY B O 1
ATOM 2146 N N . LYS B 1 127 ? 11.375 20.219 2.33 1 95.5 127 LYS B N 1
ATOM 2147 C CA . LYS B 1 127 ? 11.914 20.047 3.678 1 95.5 127 LYS B CA 1
ATOM 2148 C C . LYS B 1 127 ? 10.789 19.828 4.691 1 95.5 127 LYS B C 1
ATOM 2150 O O . LYS B 1 127 ? 9.758 20.5 4.645 1 95.5 127 LYS B O 1
ATOM 2155 N N . ALA B 1 128 ? 11.086 18.984 5.617 1 97.12 128 ALA B N 1
ATOM 2156 C CA . ALA B 1 128 ? 10.102 18.672 6.645 1 97.12 128 ALA B CA 1
ATOM 2157 C C . ALA B 1 128 ? 9.789 19.891 7.512 1 97.12 128 ALA B C 1
ATOM 2159 O O . ALA B 1 128 ? 10.688 20.656 7.852 1 97.12 128 ALA B O 1
ATOM 2160 N N . VAL B 1 129 ? 8.57 20.016 7.883 1 96.75 129 VAL B N 1
ATOM 2161 C CA . VAL B 1 129 ? 8.141 21.141 8.727 1 96.75 129 VAL B CA 1
ATOM 2162 C C . VAL B 1 129 ? 7.391 20.609 9.945 1 96.75 129 VAL B C 1
ATOM 2164 O O . VAL B 1 129 ? 6.852 19.5 9.914 1 96.75 129 VAL B O 1
ATOM 2167 N N . LYS B 1 130 ? 7.273 21.422 10.984 1 97.25 130 LYS B N 1
ATOM 2168 C CA . LYS B 1 130 ? 6.508 21.047 12.172 1 97.25 130 LYS B CA 1
ATOM 2169 C C . LYS B 1 130 ? 5.016 21 11.867 1 97.25 130 LYS B C 1
ATOM 2171 O O . LYS B 1 130 ? 4.496 21.828 11.125 1 97.25 130 LYS B O 1
ATOM 2176 N N . VAL B 1 131 ? 4.359 20.016 12.477 1 97.81 131 VAL B N 1
ATOM 2177 C CA . VAL B 1 131 ? 2.926 19.875 12.234 1 97.81 131 VAL B CA 1
ATOM 2178 C C . VAL B 1 131 ? 2.154 20.234 13.5 1 97.81 131 VAL B C 1
ATOM 2180 O O . VAL B 1 131 ? 2.682 20.125 14.609 1 97.81 131 VAL B O 1
ATOM 2183 N N . PRO B 1 132 ? 0.926 20.766 13.375 1 97.69 132 PRO B N 1
ATOM 2184 C CA . PRO B 1 132 ? 0.097 21.031 14.555 1 97.69 132 PRO B CA 1
ATOM 2185 C C . PRO B 1 132 ? -0.067 19.797 15.438 1 97.69 132 PRO B C 1
ATOM 2187 O O . PRO B 1 132 ? -0.312 18.688 14.93 1 97.69 132 PRO B O 1
ATOM 2190 N N . PRO B 1 133 ? 0.093 19.984 16.734 1 97.56 133 PRO B N 1
ATOM 2191 C CA . PRO B 1 133 ? -0.233 18.844 17.609 1 97.56 133 PRO B CA 1
ATOM 2192 C C . PRO B 1 133 ? -1.699 18.438 17.516 1 97.56 133 PRO B C 1
ATOM 2194 O O . PRO B 1 133 ? -2.551 19.234 17.141 1 97.56 133 PRO B O 1
ATOM 2197 N N . LEU B 1 134 ? -1.941 17.172 17.781 1 97.75 134 LEU B N 1
ATOM 2198 C CA . LEU B 1 134 ? -3.316 16.688 17.766 1 97.75 134 LEU B CA 1
ATOM 2199 C C . LEU B 1 134 ? -4.047 17.062 19.047 1 97.75 134 LEU B C 1
ATOM 2201 O O . LEU B 1 134 ? -3.529 16.844 20.141 1 97.75 134 LEU B O 1
ATOM 2205 N N . LEU B 1 135 ? -5.188 17.625 18.891 1 97.75 135 LEU B N 1
ATOM 2206 C CA . LEU B 1 135 ? -6.078 17.906 20.016 1 97.75 135 LEU B CA 1
ATOM 2207 C C . LEU B 1 135 ? -7.121 16.812 20.172 1 97.75 135 LEU B C 1
ATOM 2209 O O . LEU B 1 135 ? -8.109 16.781 19.438 1 97.75 135 LEU B O 1
ATOM 2213 N N . CYS B 1 136 ? -6.902 15.938 21.188 1 97.06 136 CYS B N 1
ATOM 2214 C CA . CYS B 1 136 ? -7.852 14.859 21.438 1 97.06 136 CYS B CA 1
ATOM 2215 C C . CYS B 1 136 ? -9.109 15.383 22.125 1 97.06 136 CYS B C 1
ATOM 2217 O O . CYS B 1 136 ? -9.023 16.016 23.172 1 97.06 136 CYS B O 1
ATOM 2219 N N . GLU B 1 137 ? -10.203 15.125 21.516 1 97 137 GLU B N 1
ATOM 2220 C CA . GLU B 1 137 ? -11.461 15.641 22.047 1 97 137 GLU B CA 1
ATOM 2221 C C . GLU B 1 137 ? -12.234 14.555 22.781 1 97 137 GLU B C 1
ATOM 2223 O O . GLU B 1 137 ? -13.117 14.859 23.594 1 97 137 GLU B O 1
ATOM 2228 N N . THR B 1 138 ? -11.969 13.297 22.516 1 96.94 138 THR B N 1
ATOM 2229 C CA . THR B 1 138 ? -12.688 12.18 23.125 1 96.94 138 THR B CA 1
ATOM 2230 C C . THR B 1 138 ? -11.719 11.117 23.641 1 96.94 138 THR B C 1
ATOM 2232 O O . THR B 1 138 ? -10.531 11.156 23.312 1 96.94 138 THR B O 1
ATOM 2235 N N . ALA B 1 139 ? -12.25 10.242 24.406 1 97.12 139 ALA B N 1
ATOM 2236 C CA . ALA B 1 139 ? -11.453 9.117 24.875 1 97.12 139 ALA B CA 1
ATOM 2237 C C . ALA B 1 139 ? -10.977 8.242 23.719 1 97.12 139 ALA B C 1
ATOM 2239 O O . ALA B 1 139 ? -9.883 7.684 23.766 1 97.12 139 ALA B O 1
ATOM 2240 N N . ASP B 1 140 ? -11.805 8.18 22.781 1 96.62 140 ASP B N 1
ATOM 2241 C CA . ASP B 1 140 ? -11.445 7.402 21.609 1 96.62 140 ASP B CA 1
ATOM 2242 C C . ASP B 1 140 ? -10.258 8.031 20.875 1 96.62 140 ASP B C 1
ATOM 2244 O O . ASP B 1 140 ? -9.383 7.32 20.375 1 96.62 140 ASP B O 1
ATOM 2248 N N . ASP B 1 141 ? -10.234 9.336 20.797 1 96.62 141 ASP B N 1
ATOM 2249 C CA . ASP B 1 141 ? -9.094 10.031 20.219 1 96.62 141 ASP B CA 1
ATOM 2250 C C . ASP B 1 141 ? -7.797 9.672 20.938 1 96.62 141 ASP B C 1
ATOM 2252 O O . ASP B 1 141 ? -6.785 9.383 20.297 1 96.62 141 ASP B O 1
ATOM 2256 N N . GLU B 1 142 ? -7.906 9.688 22.203 1 97.19 142 GLU B N 1
ATOM 2257 C CA . GLU B 1 142 ? -6.73 9.406 23.016 1 97.19 142 GLU B CA 1
ATOM 2258 C C . GLU B 1 142 ? -6.238 7.977 22.797 1 97.19 142 GLU B C 1
ATOM 2260 O O . GLU B 1 142 ? -5.035 7.738 22.688 1 97.19 142 GLU B O 1
ATOM 2265 N N . ARG B 1 143 ? -7.141 7.129 22.781 1 97.38 143 ARG B N 1
ATOM 2266 C CA . ARG B 1 143 ? -6.801 5.73 22.531 1 97.38 143 ARG B CA 1
ATOM 2267 C C . ARG B 1 143 ? -6.098 5.562 21.188 1 97.38 143 ARG B C 1
ATOM 2269 O O . ARG B 1 143 ? -5.059 4.902 21.109 1 97.38 143 ARG B O 1
ATOM 2276 N N . ARG B 1 144 ? -6.672 6.125 20.188 1 96.44 144 ARG B N 1
ATOM 2277 C CA . ARG B 1 144 ? -6.113 6.027 18.844 1 96.44 144 ARG B CA 1
ATOM 2278 C C . ARG B 1 144 ? -4.715 6.637 18.781 1 96.44 144 ARG B C 1
ATOM 2280 O O . ARG B 1 144 ? -3.818 6.09 18.141 1 96.44 144 ARG B O 1
ATOM 2287 N N . ALA B 1 145 ? -4.566 7.734 19.469 1 96.94 145 ALA B N 1
ATOM 2288 C CA . ALA B 1 145 ? -3.268 8.406 19.5 1 96.94 145 ALA B CA 1
ATOM 2289 C C . ALA B 1 145 ? -2.213 7.531 20.172 1 96.94 145 ALA B C 1
ATOM 2291 O O . ALA B 1 145 ? -1.074 7.453 19.703 1 96.94 145 ALA B O 1
ATOM 2292 N N . LYS B 1 146 ? -2.584 6.906 21.203 1 96.75 146 LYS B N 1
ATOM 2293 C CA . LYS B 1 146 ? -1.669 6.023 21.922 1 96.75 146 LYS B CA 1
ATOM 2294 C C . LYS B 1 146 ? -1.254 4.84 21.062 1 96.75 146 LYS B C 1
ATOM 2296 O O . LYS B 1 146 ? -0.078 4.469 21.031 1 96.75 146 LYS B O 1
ATOM 2301 N N . GLU B 1 147 ? -2.209 4.27 20.422 1 95.88 147 GLU B N 1
ATOM 2302 C CA . GLU B 1 147 ? -1.924 3.139 19.531 1 95.88 147 GLU B CA 1
ATOM 2303 C C . GLU B 1 147 ? -1.005 3.549 18.391 1 95.88 147 GLU B C 1
ATOM 2305 O O . GLU B 1 147 ? -0.126 2.785 17.984 1 95.88 147 GLU B O 1
ATOM 2310 N N . ALA B 1 148 ? -1.267 4.715 17.875 1 96.12 148 ALA B N 1
ATOM 2311 C CA . ALA B 1 148 ? -0.423 5.238 16.797 1 96.12 148 ALA B CA 1
ATOM 2312 C C . ALA B 1 148 ? 1.022 5.391 17.266 1 96.12 148 ALA B C 1
ATOM 2314 O O . ALA B 1 148 ? 1.956 5.082 16.516 1 96.12 148 ALA B O 1
ATOM 2315 N N . ALA B 1 149 ? 1.192 5.902 18.469 1 95.25 149 ALA B N 1
ATOM 2316 C CA . ALA B 1 149 ? 2.533 6.051 19.031 1 95.25 149 ALA B CA 1
ATOM 2317 C C . ALA B 1 149 ? 3.234 4.703 19.141 1 95.25 149 ALA B C 1
ATOM 2319 O O . ALA B 1 149 ? 4.438 4.598 18.891 1 95.25 149 ALA B O 1
ATOM 2320 N N . ALA B 1 150 ? 2.471 3.721 19.531 1 94.12 150 ALA B N 1
ATOM 2321 C CA . ALA B 1 150 ? 3.029 2.375 19.641 1 94.12 150 ALA B CA 1
ATOM 2322 C C . ALA B 1 150 ? 3.473 1.849 18.281 1 94.12 150 ALA B C 1
ATOM 2324 O O . ALA B 1 150 ? 4.535 1.236 18.156 1 94.12 150 ALA B O 1
ATOM 2325 N N . ARG B 1 151 ? 2.611 2.039 17.297 1 91.69 151 ARG B N 1
ATOM 2326 C CA . ARG B 1 151 ? 2.965 1.617 15.945 1 91.69 151 ARG B CA 1
ATOM 2327 C C . ARG B 1 151 ? 4.234 2.314 15.461 1 91.69 151 ARG B C 1
ATOM 2329 O O . ARG B 1 151 ? 5.098 1.687 14.852 1 91.69 151 ARG B O 1
ATOM 2336 N N . ARG B 1 152 ? 4.316 3.561 15.719 1 92.19 152 ARG B N 1
ATOM 2337 C CA . ARG B 1 152 ? 5.508 4.316 15.344 1 92.19 152 ARG B CA 1
ATOM 2338 C C . ARG B 1 152 ? 6.754 3.73 16 1 92.19 152 ARG B C 1
ATOM 2340 O O . ARG B 1 152 ? 7.793 3.58 15.352 1 92.19 152 ARG B O 1
ATOM 2347 N N . ALA B 1 153 ? 6.629 3.459 17.234 1 91.62 153 ALA B N 1
ATOM 2348 C CA . ALA B 1 153 ? 7.766 2.91 17.969 1 91.62 153 ALA B CA 1
ATOM 2349 C C . ALA B 1 153 ? 8.227 1.587 17.359 1 91.62 153 ALA B C 1
ATOM 2351 O O . ALA B 1 153 ? 9.422 1.326 17.266 1 91.62 153 ALA B O 1
ATOM 2352 N N . ARG B 1 154 ? 7.316 0.772 16.969 1 86.88 154 ARG B N 1
ATOM 2353 C CA . ARG B 1 154 ? 7.645 -0.505 16.344 1 86.88 154 ARG B CA 1
ATOM 2354 C C . ARG B 1 154 ? 8.367 -0.297 15.016 1 86.88 154 ARG B C 1
ATOM 2356 O O . ARG B 1 154 ? 9.344 -0.989 14.719 1 86.88 154 ARG B O 1
ATOM 2363 N N . ARG B 1 155 ? 7.973 0.684 14.305 1 85 155 ARG B N 1
ATOM 2364 C CA . ARG B 1 155 ? 8.578 0.972 13.008 1 85 155 ARG B CA 1
ATOM 2365 C C . ARG B 1 155 ? 10.008 1.464 13.172 1 85 155 ARG B C 1
ATOM 2367 O O . ARG B 1 155 ? 10.898 1.076 12.406 1 85 155 ARG B O 1
ATOM 2374 N N . LEU B 1 156 ? 10.148 2.307 14.164 1 84.25 156 LEU B N 1
ATOM 2375 C CA . LEU B 1 156 ? 11.469 2.877 14.406 1 84.25 156 LEU B CA 1
ATOM 2376 C C . LEU B 1 156 ? 12.438 1.812 14.898 1 84.25 156 LEU B C 1
ATOM 2378 O O . LEU B 1 156 ? 13.641 1.891 14.633 1 84.25 156 LEU B O 1
ATOM 2382 N N . ALA B 1 157 ? 11.969 0.797 15.539 1 83.12 157 ALA B N 1
ATOM 2383 C CA . ALA B 1 157 ? 12.805 -0.278 16.062 1 83.12 157 ALA B CA 1
ATOM 2384 C C . ALA B 1 157 ? 13.234 -1.233 14.961 1 83.12 157 ALA B C 1
ATOM 2386 O O . ALA B 1 157 ? 14.25 -1.926 15.094 1 83.12 157 ALA B O 1
ATOM 2387 N N . GLU B 1 158 ? 12.477 -1.353 13.891 1 72.94 158 GLU B N 1
ATOM 2388 C CA . GLU B 1 158 ? 12.781 -2.248 12.781 1 72.94 158 GLU B CA 1
ATOM 2389 C C . GLU B 1 158 ? 13.789 -1.614 11.82 1 72.94 158 GLU B C 1
ATOM 2391 O O . GLU B 1 158 ? 14.312 -2.285 10.93 1 72.94 158 GLU B O 1
ATOM 2396 N N . ARG B 1 159 ? 14.133 -0.34 12.094 1 65 159 ARG B N 1
ATOM 2397 C CA . ARG B 1 159 ? 15.141 0.329 11.273 1 65 159 ARG B CA 1
ATOM 2398 C C . ARG B 1 159 ? 16.547 -0.066 11.711 1 65 159 ARG B C 1
ATOM 2400 O O . ARG B 1 159 ? 16.781 -0.339 12.883 1 65 159 ARG B O 1
#

Nearest PDB structures (foldseek):
  5egl-assembly1_A  TM=9.365E-01  e=2.140E-15  Staphylococcus aureus subsp. aureus Mu50
  5egk-assembly1_C  TM=9.295E-01  e=6.479E-15  Staphylococcus aureus subsp. aureus Mu50
  5egj-assembly1_A  TM=9.489E-01  e=1.259E-14  Staphylococcus aureus subsp. aureus Mu50
  3sps-assembly1_B  TM=9.430E-01  e=1.331E-14  Halalkalibacterium halodurans C-125
  5hz4-assembly1_B  TM=9.339E-01  e=2.073E-14  Staphylococcus aureus subsp. aureus Mu50

Organism: NCBI:txid927083

Secondary structure (DSSP, 8-state):
------PPPB-HHHH-EEEEEE--GGGB-TTSBBPHHHHHHHHHHHHHHHHHHHHSSEEEEEEEEEEEE-S--BTT-EEEEEEEEEEE-SSEEEEEEEEEEEPTTT--EEEEEEEEEEEEEE-TTS-B---PPB---SHHHHHHHHHHHHHHHHHHHT-/------PPPB-HHHH-EEEEEE--GGGB-TTSBBPHHHHHHHHHHHHHHHHHHHHSSEEEEEEEEEEEE-S--BTT-EEEEEEEEEEE-SSEEEEEEEEEEEPTTT--EEEEEEEEEEEEEE-TTS-B---PPB---SHHHHHHHHHHHHHHHHHHHT-

InterPro domains:
  IPR006683 Thioesterase domain [PF03061] (32-106)
  IPR029069 HotDog domain superfamily [SSF54637] (9-157)
  IPR033120 Hotdog acyl-CoA thioesterase (ACOT)-type domain [PS51770] (13-125)
  IPR040170 Cytosolic acyl coenzyme A thioester hydrolase [PTHR11049] (10-158)

Radius of gyration: 20.15 Å; Cα contacts (8 Å, |Δi|>4): 756; chains: 2; bounding box: 56×69×41 Å

Sequence (318 aa):
MSHEGTPPPRSPRASYTEMTELVLPQHSNAIGSAFGGTVLAWMDVCAAIAAQRHCGRVAVTAAIDNVKFLAPMRVGDVVVLAARVNAAFSSSVEVEIEVQVEDRATMHRRLCVDAFMTFVCVDETGKAVKVPPLLCETADDERRAKEAAARRARRLAERMSHEGTPPPRSPRASYTEMTELVLPQHSNAIGSAFGGTVLAWMDVCAAIAAQRHCGRVAVTAAIDNVKFLAPMRVGDVVVLAARVNAAFSSSVEVEIEVQVEDRATMHRRLCVDAFMTFVCVDETGKAVKVPPLLCETADDERRAKEAAARRARRLAER

Foldseek 3Di:
DPCVPADAADAQVQLKFKDKDAAAPVQADPVFFGDPVSVVVVQCVRQQSSFCSQFVAGKDWDDKPDKDFADTDGHGWMKMKIKTWLFFDFFKTKMKMWIWTADPVPRDTDTGIIIITMIGGAHPVRHGGGTHGYDYDDPVSVVSHVVVVVVVVVVVVVD/DPCVPADAADAQVQLKFKDKDAAAPVQDDPVFFGDPVSVVVVQCVRQQSSFCSQFVAGKDWDDKPDKDFADTDGHGWMKMKIKTWLFFDFFKTKMKMWIWTADPVPRDTDTGIIIITMIGGAHPVRHGGGTHGYDYDDPVSVVSHVVVVVVVVVVVVVD

pLDDT: mean 94.04, std 9.62, range [34.81, 98.81]

Solvent-accessible surface area (backbone atoms only — not co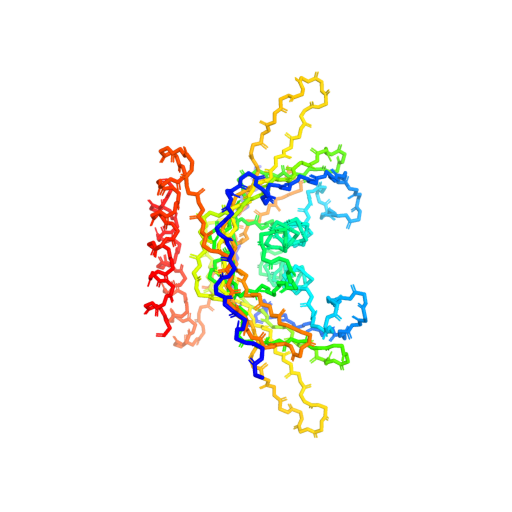mparable to full-atom values): 16020 Å² total; per-residue (Å²): 127,83,73,77,62,81,46,69,66,42,42,42,74,68,9,51,34,76,47,76,46,71,39,42,72,92,43,32,47,96,78,37,34,48,36,55,16,54,53,45,27,54,48,38,54,43,37,36,50,9,50,20,57,59,52,75,36,54,50,44,63,38,33,42,39,65,36,41,48,76,46,89,50,40,59,73,38,39,35,39,36,42,18,26,43,41,33,46,50,62,33,35,35,34,27,41,38,39,33,23,40,45,37,85,88,76,64,48,69,43,78,22,35,44,36,42,34,33,30,38,28,24,49,92,85,64,46,74,35,76,32,30,41,59,39,66,86,47,71,65,42,48,51,44,27,53,51,45,51,52,52,50,51,53,55,62,66,74,102,127,85,72,77,63,80,47,69,65,42,42,42,74,68,9,52,34,76,47,77,47,71,38,42,71,91,41,31,47,97,81,36,35,49,35,55,16,54,54,45,26,52,48,38,54,44,39,36,51,8,49,18,56,59,52,74,37,55,49,43,63,38,34,42,40,65,35,40,48,75,45,87,51,38,59,73,37,39,36,40,36,40,17,25,42,41,35,45,50,62,33,35,34,35,27,41,37,40,32,26,39,45,36,85,87,77,64,48,68,42,79,23,34,43,36,42,34,32,30,37,28,24,49,91,86,64,45,74,36,74,33,28,39,63,40,68,86,46,72,64,42,47,50,45,28,52,52,46,51,52,53,50,51,54,54,61,65,74,100